Protein AF-A0A945TE69-F1 (afdb_monomer_lite)

Foldseek 3Di:
DDPVVVVVVVVVVVVVVVVVCCVVCVVVPPPQDPVRVVVVVCVDPVNDDDFDDDPVDPCPVPPLVVVLVVCQQPFLCLAPVRHAHQCQALPVVVQGGNPDQFTAAQHTHPGGGDRCVVVSNDQADDPVRPDRDPVVVVVPLSCDCRHRVAALLQVLCVLCVDPPNVVSLCVPPNHQDDQVDCVQRPNAAHPDDPPVRNVVLVPHDPVVNVSSVSSD

Structure (mmCIF, N/CA/C/O backbone):
data_AF-A0A945TE69-F1
#
_entry.id   AF-A0A945TE69-F1
#
loop_
_atom_site.group_PDB
_atom_site.id
_atom_site.type_symbol
_atom_site.label_atom_id
_atom_site.label_alt_id
_atom_site.label_comp_id
_atom_site.label_asym_id
_atom_site.label_entity_id
_atom_site.label_seq_id
_atom_site.pdbx_PDB_ins_code
_atom_site.Cartn_x
_atom_site.Cartn_y
_atom_site.Cartn_z
_atom_site.occupancy
_atom_site.B_iso_or_equiv
_atom_site.auth_seq_id
_atom_site.auth_comp_id
_atom_site.auth_asym_id
_atom_site.auth_atom_id
_atom_site.pdbx_PDB_model_num
ATOM 1 N N . MET A 1 1 ? 26.970 34.910 -66.119 1.00 59.38 1 MET A N 1
ATOM 2 C CA . MET A 1 1 ? 26.204 34.404 -64.959 1.00 59.38 1 MET A CA 1
ATOM 3 C C . MET A 1 1 ? 25.762 35.582 -64.130 1.00 59.38 1 MET A C 1
ATOM 5 O O . MET A 1 1 ? 26.613 36.375 -63.736 1.00 59.38 1 MET A O 1
ATOM 9 N N . SER A 1 2 ? 24.456 35.715 -63.930 1.00 77.44 2 SER A N 1
ATOM 10 C CA . SER A 1 2 ? 23.884 36.741 -63.062 1.00 77.44 2 SER A CA 1
ATOM 11 C C . SER A 1 2 ? 24.169 36.414 -61.588 1.00 77.44 2 SER A C 1
ATOM 13 O O . SER 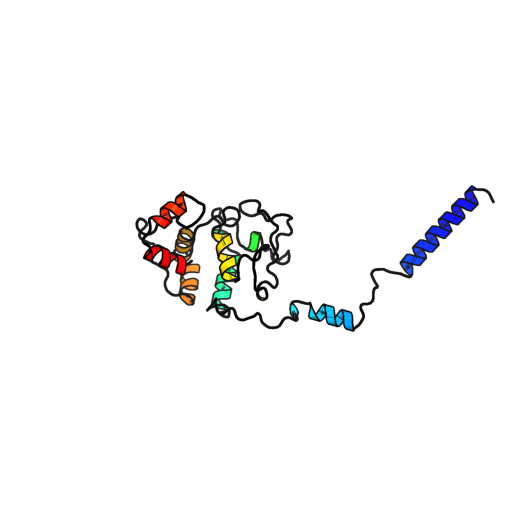A 1 2 ? 24.472 35.268 -61.239 1.00 77.44 2 SER A O 1
ATOM 15 N N . ASN A 1 3 ? 24.083 37.411 -60.703 1.00 76.12 3 ASN A N 1
ATOM 16 C CA . ASN A 1 3 ? 24.245 37.184 -59.261 1.00 76.12 3 ASN A CA 1
ATOM 17 C C . ASN A 1 3 ? 23.198 36.199 -58.707 1.00 76.12 3 ASN A C 1
ATOM 19 O O . ASN A 1 3 ? 23.505 35.453 -57.779 1.00 76.12 3 ASN A O 1
ATOM 23 N N . SER A 1 4 ? 22.006 36.133 -59.312 1.00 72.38 4 SER A N 1
ATOM 24 C CA . SER A 1 4 ? 20.977 35.145 -58.973 1.00 72.38 4 SER A CA 1
ATOM 25 C C . SER A 1 4 ? 21.380 33.720 -59.354 1.00 72.38 4 SER A C 1
ATOM 27 O O . SER A 1 4 ? 21.167 32.812 -58.558 1.00 72.38 4 SER A O 1
ATOM 29 N N . ASP A 1 5 ? 22.051 33.513 -60.493 1.00 75.56 5 ASP A N 1
ATOM 30 C CA . ASP A 1 5 ? 22.501 32.171 -60.906 1.00 75.56 5 ASP A CA 1
ATOM 31 C C . ASP A 1 5 ? 23.570 31.616 -59.954 1.00 75.56 5 ASP A C 1
ATOM 33 O O . ASP A 1 5 ? 23.588 30.426 -59.644 1.00 75.56 5 ASP A O 1
ATOM 37 N N . ARG A 1 6 ? 24.454 32.488 -59.444 1.00 76.81 6 ARG A N 1
ATOM 38 C CA . ARG A 1 6 ? 25.474 32.111 -58.450 1.00 76.81 6 ARG A CA 1
ATOM 39 C C . ARG A 1 6 ? 24.854 31.758 -57.100 1.00 76.81 6 ARG A C 1
ATOM 41 O O . ARG A 1 6 ? 25.293 30.801 -56.470 1.00 76.81 6 ARG A O 1
ATOM 48 N N . LEU A 1 7 ? 23.831 32.500 -56.672 1.00 76.00 7 LEU A N 1
ATOM 49 C CA . LEU A 1 7 ? 23.129 32.231 -55.418 1.00 76.00 7 LEU A CA 1
ATOM 50 C C . LEU A 1 7 ? 22.348 30.911 -55.480 1.00 76.00 7 LEU A C 1
ATOM 52 O O . LEU A 1 7 ? 22.438 30.106 -54.557 1.00 76.00 7 LEU A O 1
ATOM 56 N N . ILE A 1 8 ? 21.648 30.652 -56.589 1.00 78.81 8 ILE A N 1
ATOM 57 C CA . ILE A 1 8 ? 20.913 29.398 -56.804 1.00 78.81 8 ILE A CA 1
ATOM 58 C C . ILE A 1 8 ? 21.876 28.205 -56.832 1.00 78.81 8 ILE A C 1
ATOM 60 O O . ILE A 1 8 ? 21.615 27.197 -56.178 1.00 78.81 8 ILE A O 1
ATOM 64 N N . ALA A 1 9 ? 23.019 28.326 -57.516 1.00 77.31 9 ALA A N 1
ATOM 65 C CA . ALA A 1 9 ? 24.027 27.268 -57.555 1.00 77.31 9 ALA A CA 1
ATOM 66 C C . ALA A 1 9 ? 24.628 26.966 -56.169 1.00 77.31 9 ALA A C 1
ATOM 68 O O . ALA A 1 9 ? 24.820 25.799 -55.824 1.00 77.31 9 ALA A O 1
ATOM 69 N N . LEU A 1 10 ? 24.884 27.992 -55.349 1.00 81.31 10 LEU A N 1
ATOM 70 C CA . LEU A 1 10 ? 25.386 27.818 -53.980 1.00 81.31 10 LEU A CA 1
ATOM 71 C C . LEU A 1 10 ? 24.353 27.145 -53.069 1.00 81.31 10 LEU A C 1
ATOM 73 O O . LEU A 1 10 ? 24.705 26.228 -52.330 1.00 81.31 10 LEU A O 1
ATOM 77 N N . ILE A 1 11 ? 23.080 27.544 -53.158 1.00 81.81 11 ILE A N 1
ATOM 78 C CA . ILE A 1 11 ? 21.992 26.931 -52.382 1.00 81.81 11 ILE A CA 1
ATOM 79 C C . ILE A 1 11 ? 21.794 25.468 -52.798 1.00 81.81 11 ILE A C 1
ATOM 81 O O . ILE A 1 11 ? 21.736 24.595 -51.936 1.00 81.81 11 ILE A O 1
ATOM 85 N N . ALA A 1 12 ? 21.754 25.177 -54.101 1.00 81.62 12 ALA A N 1
ATOM 86 C CA . ALA A 1 12 ? 21.604 23.812 -54.605 1.00 81.62 12 ALA A CA 1
ATOM 87 C C . ALA A 1 12 ? 22.772 22.909 -54.177 1.00 81.62 12 ALA A C 1
ATOM 89 O O . ALA A 1 12 ? 22.555 21.779 -53.745 1.00 81.62 12 ALA A O 1
ATOM 90 N N . THR A 1 13 ? 24.004 23.426 -54.220 1.00 81.88 13 THR A N 1
ATOM 91 C CA . THR A 1 13 ? 25.189 22.700 -53.740 1.00 81.88 13 THR A CA 1
ATOM 92 C C . THR A 1 13 ? 25.111 22.456 -52.231 1.00 81.88 13 THR A C 1
ATOM 94 O O . THR A 1 13 ? 25.380 21.347 -51.782 1.00 81.88 13 THR A O 1
ATOM 97 N N . GLY A 1 14 ? 24.679 23.447 -51.444 1.00 79.31 14 GLY A N 1
ATOM 98 C CA . GLY A 1 14 ? 24.485 23.298 -49.999 1.00 79.31 14 GLY A CA 1
ATOM 99 C C . GLY A 1 14 ? 23.429 22.250 -49.633 1.00 79.31 14 GLY A C 1
ATOM 100 O O . GLY A 1 14 ? 23.656 21.455 -48.725 1.00 79.31 14 GLY A O 1
ATOM 101 N N . ILE A 1 15 ? 22.312 22.202 -50.368 1.00 81.81 15 ILE A N 1
ATOM 102 C CA . ILE A 1 15 ? 21.246 21.204 -50.179 1.00 81.81 15 ILE A CA 1
ATOM 103 C C . ILE A 1 15 ? 21.722 19.801 -50.577 1.00 81.81 15 ILE A C 1
ATOM 105 O O . ILE A 1 15 ? 21.441 18.836 -49.875 1.00 81.81 15 ILE A O 1
ATOM 109 N N . LEU A 1 16 ? 22.465 19.668 -51.678 1.00 80.56 16 LEU A N 1
ATOM 110 C CA . LEU A 1 16 ? 23.009 18.376 -52.107 1.00 80.56 16 LEU A CA 1
ATOM 111 C C . LEU A 1 16 ? 24.069 17.849 -51.132 1.00 80.56 16 LEU A C 1
ATOM 113 O O . LEU A 1 16 ? 24.085 16.656 -50.837 1.00 80.56 16 LEU A O 1
ATOM 117 N N . LEU A 1 17 ? 24.920 18.728 -50.596 1.00 80.00 17 LEU A N 1
ATOM 118 C CA . LEU A 1 17 ? 25.913 18.362 -49.587 1.00 80.00 17 LEU A CA 1
ATOM 119 C C . LEU A 1 17 ? 25.261 17.966 -48.257 1.00 80.00 17 LEU A C 1
ATOM 121 O O . LEU A 1 17 ? 25.692 16.990 -47.648 1.00 80.00 17 LEU A O 1
ATOM 125 N N . SER A 1 18 ? 24.213 18.669 -47.814 1.00 74.94 18 SER A N 1
ATOM 126 C CA . SER A 1 18 ? 23.503 18.314 -46.579 1.00 74.94 18 SER A CA 1
ATOM 127 C C . SER A 1 18 ? 22.697 17.023 -46.732 1.00 74.94 18 SER A C 1
ATOM 129 O O . SER A 1 18 ? 22.794 16.148 -45.876 1.00 74.94 18 SER A O 1
ATOM 131 N N . ALA A 1 19 ? 21.978 16.846 -47.844 1.00 75.44 19 ALA A N 1
ATOM 132 C CA . ALA A 1 19 ? 21.273 15.602 -48.146 1.00 75.44 19 ALA A CA 1
ATOM 133 C C . ALA A 1 19 ? 22.245 14.418 -48.269 1.00 75.44 19 ALA A C 1
ATOM 135 O O . ALA A 1 19 ? 21.987 13.359 -47.706 1.00 75.44 19 ALA A O 1
ATOM 136 N N . GLY A 1 20 ? 23.393 14.606 -48.930 1.00 77.12 20 GLY A N 1
ATOM 137 C CA . GLY A 1 20 ? 24.456 13.603 -49.000 1.00 77.12 20 GLY A CA 1
ATOM 138 C C . GLY A 1 20 ? 25.039 13.255 -47.628 1.00 77.12 20 GLY A C 1
ATOM 139 O O . GLY A 1 20 ? 25.255 12.083 -47.343 1.00 77.12 20 GLY A O 1
ATOM 140 N N . TYR A 1 21 ? 25.230 14.243 -46.747 1.00 75.19 21 TYR A N 1
ATOM 141 C CA . TYR A 1 21 ? 25.709 14.011 -45.383 1.00 75.19 21 TYR A CA 1
ATOM 142 C C . TYR A 1 21 ? 24.734 13.162 -44.555 1.00 75.19 21 TYR A C 1
ATOM 144 O O . TYR A 1 21 ? 25.181 12.238 -43.888 1.00 75.19 21 TYR A O 1
ATOM 152 N N . PHE A 1 22 ? 23.425 13.422 -44.625 1.00 69.56 22 PHE A N 1
ATOM 153 C CA . PHE A 1 22 ? 22.420 12.631 -43.897 1.00 69.56 22 PHE A CA 1
ATOM 154 C C . PHE A 1 22 ? 22.149 11.256 -44.521 1.00 69.56 22 PHE A C 1
ATOM 156 O O . PHE A 1 22 ? 21.842 10.320 -43.794 1.00 69.56 22 PHE A O 1
ATOM 163 N N . LEU A 1 23 ? 22.289 11.109 -45.844 1.00 69.88 23 LEU A N 1
ATOM 164 C CA . LEU A 1 23 ? 22.191 9.807 -46.518 1.00 69.88 23 LEU A CA 1
ATOM 165 C C . LEU A 1 23 ? 23.396 8.900 -46.227 1.00 69.88 23 LEU A C 1
ATOM 167 O O . LEU A 1 23 ? 23.251 7.683 -46.234 1.00 69.88 23 LEU A O 1
ATOM 171 N N . LEU A 1 24 ? 24.580 9.483 -46.009 1.00 69.56 24 LEU A N 1
ATOM 172 C CA . LEU A 1 24 ? 25.810 8.746 -45.697 1.00 69.56 24 LEU A CA 1
ATOM 173 C C . LEU A 1 24 ? 26.044 8.568 -44.190 1.00 69.56 24 LEU A C 1
ATOM 175 O O . LEU A 1 24 ? 26.788 7.673 -43.803 1.00 69.56 24 LEU A O 1
ATOM 179 N N . ASN A 1 25 ? 25.433 9.409 -43.353 1.00 63.81 25 ASN A N 1
ATOM 180 C CA . ASN A 1 25 ? 25.496 9.339 -41.895 1.00 63.81 25 ASN A CA 1
ATOM 181 C C . ASN A 1 25 ? 24.076 9.295 -41.325 1.00 63.81 25 ASN A C 1
ATOM 183 O O . ASN A 1 25 ? 23.600 10.291 -40.774 1.00 63.81 25 ASN A O 1
ATOM 187 N N . ASP A 1 26 ? 23.402 8.152 -41.459 1.00 65.56 26 ASP A N 1
ATOM 188 C CA . ASP A 1 26 ? 22.153 7.914 -40.741 1.00 65.56 26 ASP A CA 1
ATOM 189 C C . ASP A 1 26 ? 22.465 7.837 -39.231 1.00 65.56 26 ASP A C 1
ATOM 191 O O . ASP A 1 26 ? 23.120 6.893 -38.784 1.00 65.56 26 ASP A O 1
ATOM 195 N N . PRO A 1 27 ? 22.026 8.805 -38.403 1.00 57.53 27 PRO A N 1
ATOM 196 C CA . PRO A 1 27 ? 22.300 8.783 -36.969 1.00 57.53 27 PRO A CA 1
ATOM 197 C C . PRO A 1 27 ? 21.604 7.616 -36.252 1.00 57.53 27 PRO A C 1
ATOM 199 O O . PRO A 1 27 ? 21.938 7.331 -35.101 1.00 57.53 27 PRO A O 1
ATOM 202 N N . SER A 1 28 ? 20.630 6.964 -36.901 1.00 61.19 28 SER A N 1
ATOM 203 C CA . SER A 1 28 ? 19.954 5.765 -36.400 1.00 61.19 28 SER A CA 1
ATOM 204 C C . SER A 1 28 ? 20.741 4.472 -36.662 1.00 61.19 28 SER A C 1
ATOM 206 O O . SER A 1 28 ? 20.517 3.475 -35.974 1.00 61.19 28 SER A O 1
ATOM 208 N N . GLU A 1 29 ? 21.737 4.509 -37.553 1.00 60.03 29 GLU A N 1
ATOM 209 C CA . GLU A 1 29 ? 22.721 3.447 -37.780 1.00 60.03 29 GLU A CA 1
ATOM 210 C C . GLU A 1 29 ? 24.020 3.718 -37.005 1.00 60.03 29 GLU A C 1
ATOM 212 O O . GLU A 1 29 ? 25.110 3.770 -37.566 1.00 60.03 29 GLU A O 1
ATOM 217 N N . GLN A 1 30 ? 23.947 3.878 -35.686 1.00 65.25 30 GLN A N 1
ATOM 218 C CA . GLN A 1 30 ? 25.122 3.608 -34.853 1.00 65.25 30 GLN A CA 1
ATOM 219 C C . GLN A 1 30 ? 25.108 2.101 -34.561 1.00 65.25 30 GLN A C 1
ATOM 221 O O . GLN A 1 30 ? 24.371 1.672 -33.665 1.00 65.25 30 GLN A O 1
ATOM 226 N N . PRO A 1 31 ? 25.818 1.245 -35.328 1.00 77.12 31 PRO A N 1
ATOM 227 C CA . PRO A 1 31 ? 25.813 -0.181 -35.064 1.00 77.12 31 PRO A CA 1
ATOM 228 C C . PRO A 1 31 ? 26.534 -0.420 -33.742 1.00 77.12 31 PRO A C 1
ATOM 230 O O . PRO A 1 31 ? 27.761 -0.450 -33.694 1.00 77.12 31 PRO A O 1
ATOM 233 N N . TRP A 1 32 ? 25.760 -0.610 -32.672 1.00 83.50 32 TRP A N 1
ATOM 234 C CA . TRP A 1 32 ? 26.285 -1.051 -31.386 1.00 83.50 32 TRP A CA 1
ATOM 235 C C . TRP A 1 32 ? 27.238 -2.226 -31.612 1.00 83.50 32 TRP A C 1
ATOM 237 O O . TRP A 1 32 ? 26.877 -3.235 -32.242 1.00 83.50 32 TRP A O 1
ATOM 247 N N . THR A 1 33 ? 28.455 -2.091 -31.102 1.00 90.00 33 THR A N 1
ATOM 248 C CA . THR A 1 33 ? 29.443 -3.162 -31.081 1.00 90.00 33 THR A CA 1
ATOM 249 C C . THR A 1 33 ? 28.874 -4.375 -30.347 1.00 90.00 33 THR A C 1
ATOM 251 O O . THR A 1 33 ? 27.907 -4.299 -29.583 1.00 90.00 33 THR A O 1
ATOM 254 N N . ARG A 1 34 ? 29.477 -5.545 -30.569 1.00 88.56 34 ARG A N 1
ATOM 255 C CA . ARG A 1 34 ? 29.058 -6.775 -29.886 1.00 88.56 34 ARG A CA 1
ATOM 256 C C . ARG A 1 34 ? 29.119 -6.636 -28.362 1.00 88.56 34 ARG A C 1
ATOM 258 O O . ARG A 1 34 ? 28.234 -7.143 -27.679 1.00 88.56 34 ARG A O 1
ATOM 265 N N . ASP A 1 35 ? 30.132 -5.939 -27.859 1.00 92.44 35 ASP A N 1
ATOM 266 C CA . ASP A 1 35 ? 30.335 -5.737 -26.426 1.00 92.44 35 ASP A CA 1
ATOM 267 C C . ASP A 1 35 ? 29.321 -4.745 -25.842 1.00 92.44 35 ASP A C 1
ATOM 269 O O . ASP A 1 35 ? 28.792 -4.979 -24.755 1.00 92.44 35 ASP A O 1
ATOM 273 N N . GLU A 1 36 ? 28.958 -3.693 -26.579 1.00 91.88 36 GLU A N 1
ATOM 274 C CA . GLU A 1 36 ? 27.880 -2.781 -26.174 1.00 91.88 36 GLU A CA 1
ATOM 275 C C . GLU A 1 36 ? 26.524 -3.487 -26.144 1.00 91.88 36 GLU A C 1
ATOM 277 O O . GLU A 1 36 ? 25.795 -3.358 -25.163 1.00 91.88 36 GLU A O 1
ATOM 282 N N . LYS A 1 37 ? 26.202 -4.302 -27.158 1.00 89.31 37 LYS A N 1
ATOM 283 C CA . LYS A 1 37 ? 24.973 -5.114 -27.156 1.00 89.31 37 LYS A CA 1
ATOM 284 C C . LYS A 1 37 ? 24.928 -6.051 -25.954 1.00 89.31 37 LYS A C 1
ATOM 286 O O . LYS A 1 37 ? 23.933 -6.072 -25.238 1.00 89.31 37 LYS A O 1
ATOM 291 N N . LYS A 1 38 ? 26.034 -6.746 -25.675 1.00 90.88 38 LYS A N 1
ATOM 292 C CA . LYS A 1 38 ? 26.160 -7.618 -24.500 1.00 90.88 38 LYS A CA 1
ATOM 293 C C . LYS A 1 38 ? 25.996 -6.843 -23.187 1.00 90.88 38 LYS A C 1
ATOM 295 O O . LYS A 1 38 ? 25.405 -7.352 -22.237 1.00 90.88 38 LYS A O 1
ATOM 300 N N . THR A 1 39 ? 26.494 -5.609 -23.132 1.00 91.88 39 THR A N 1
ATOM 301 C CA . THR A 1 39 ? 26.330 -4.724 -21.972 1.00 91.88 39 THR A CA 1
ATOM 302 C C . THR A 1 39 ? 24.865 -4.330 -21.800 1.00 91.88 39 THR A C 1
ATOM 304 O O . THR A 1 39 ? 24.322 -4.500 -20.714 1.00 91.88 39 THR A O 1
ATOM 307 N N . LEU A 1 40 ? 24.182 -3.893 -22.860 1.00 89.38 40 LEU A N 1
ATOM 308 C CA . LEU A 1 40 ? 22.755 -3.552 -22.816 1.00 89.38 40 LEU A CA 1
ATOM 309 C C . LEU A 1 40 ? 21.887 -4.754 -22.408 1.00 89.38 40 LEU A C 1
ATOM 311 O O . LEU A 1 40 ? 21.002 -4.612 -21.567 1.00 89.38 40 LEU A O 1
ATOM 315 N N . GLU A 1 41 ? 22.181 -5.947 -22.928 1.00 87.94 41 GLU A N 1
ATOM 316 C CA . GLU A 1 41 ? 21.529 -7.201 -22.522 1.00 87.94 41 GLU A CA 1
ATOM 317 C C . GLU A 1 41 ? 21.760 -7.527 -21.036 1.00 87.94 41 GLU A C 1
ATOM 319 O O . GLU A 1 41 ? 20.873 -8.059 -20.369 1.00 87.94 41 GLU A O 1
ATOM 324 N N . SER A 1 42 ? 22.929 -7.185 -20.482 1.00 88.31 42 SER A N 1
ATOM 325 C CA . SER A 1 42 ? 23.214 -7.352 -19.048 1.00 88.31 42 SER A CA 1
ATOM 326 C C . SER A 1 42 ? 22.434 -6.388 -18.149 1.00 88.31 42 SER A C 1
ATOM 328 O O . SER A 1 42 ? 22.201 -6.694 -16.984 1.00 88.31 42 SER A O 1
ATOM 330 N N . LEU A 1 43 ? 21.991 -5.252 -18.694 1.00 88.12 43 LEU A N 1
ATOM 331 C CA . LEU A 1 43 ? 21.196 -4.245 -17.986 1.00 88.12 43 LEU A CA 1
ATOM 332 C C . LEU A 1 43 ? 19.683 -4.479 -18.123 1.00 88.12 43 LEU A C 1
ATOM 334 O O . LEU A 1 43 ? 18.884 -3.747 -17.537 1.00 88.12 43 LEU A O 1
ATOM 338 N N . TRP A 1 44 ? 19.265 -5.481 -18.901 1.00 86.50 44 TRP A N 1
ATOM 339 C CA . TRP A 1 44 ? 17.857 -5.806 -19.072 1.00 86.50 44 TRP A CA 1
ATOM 340 C C . TRP A 1 44 ? 17.307 -6.541 -17.850 1.00 86.50 44 TRP A C 1
ATOM 342 O O . TRP A 1 44 ? 17.872 -7.531 -17.390 1.00 86.50 44 TRP A O 1
ATOM 352 N N . ILE A 1 45 ? 16.137 -6.110 -17.372 1.00 82.75 45 ILE A N 1
ATOM 353 C CA . ILE A 1 45 ? 15.472 -6.709 -16.208 1.00 82.75 45 ILE A CA 1
ATOM 354 C C . ILE A 1 45 ? 15.210 -8.219 -16.364 1.00 82.75 45 ILE A C 1
ATOM 356 O O . ILE A 1 45 ? 15.212 -8.946 -15.377 1.00 82.75 45 ILE A O 1
ATOM 360 N N . GLY A 1 46 ? 15.022 -8.703 -17.599 1.00 83.50 46 GLY A N 1
ATOM 361 C CA . GLY A 1 46 ? 14.836 -10.128 -17.894 1.00 83.50 46 GLY A CA 1
ATOM 362 C C . GLY A 1 46 ? 16.086 -10.984 -17.667 1.00 83.50 46 GLY A C 1
ATOM 363 O O . GLY A 1 46 ? 15.982 -12.205 -17.632 1.00 83.50 46 GLY A O 1
ATOM 364 N N . ASN A 1 47 ? 17.250 -10.353 -17.497 1.00 86.75 47 ASN A N 1
ATOM 365 C CA . ASN A 1 47 ? 18.523 -11.008 -17.216 1.00 86.75 47 ASN A CA 1
ATOM 366 C C . ASN A 1 47 ? 18.895 -10.974 -15.720 1.00 86.75 47 ASN A C 1
ATOM 368 O O . ASN A 1 47 ? 19.960 -11.451 -15.332 1.00 86.75 47 ASN A O 1
ATOM 372 N N . LEU A 1 48 ? 18.038 -10.397 -14.868 1.00 86.19 48 LEU A N 1
ATOM 373 C CA . LEU A 1 48 ? 18.245 -10.421 -13.424 1.00 86.19 48 LEU A CA 1
ATOM 374 C C . LEU A 1 48 ? 18.011 -11.835 -12.877 1.00 86.19 48 LEU A C 1
ATOM 376 O O . LEU A 1 48 ? 17.123 -12.562 -13.325 1.00 86.19 48 LEU A O 1
ATOM 380 N N . SER A 1 49 ? 18.809 -12.219 -11.878 1.00 89.56 49 SER A N 1
ATOM 381 C CA . SER A 1 49 ? 18.575 -13.431 -11.089 1.00 89.56 49 SER A CA 1
ATOM 382 C C . SER A 1 49 ? 17.278 -13.317 -10.284 1.00 89.56 49 SER A C 1
ATOM 384 O O . SER A 1 49 ? 16.651 -12.270 -10.277 1.00 89.56 49 SER A O 1
ATOM 386 N N . GLN A 1 50 ? 16.898 -14.352 -9.531 1.00 89.12 50 GLN A N 1
ATOM 387 C CA . GLN A 1 50 ? 15.768 -14.235 -8.601 1.00 89.12 50 GLN A CA 1
ATOM 388 C C . GLN A 1 50 ? 15.946 -13.040 -7.641 1.00 89.12 50 GLN A C 1
ATOM 390 O O . GLN A 1 50 ? 17.087 -12.752 -7.251 1.00 89.12 50 GLN A O 1
ATOM 395 N N . PRO A 1 51 ? 14.852 -12.354 -7.257 1.00 88.56 51 PRO A N 1
ATOM 396 C CA . PRO A 1 51 ? 14.908 -11.280 -6.276 1.00 88.56 51 PRO A CA 1
ATOM 397 C C . PRO A 1 51 ? 15.563 -11.726 -4.961 1.00 88.56 51 PRO A C 1
ATOM 399 O O . PRO A 1 51 ? 15.431 -12.895 -4.581 1.00 88.56 51 PRO A O 1
ATOM 402 N N . PRO A 1 52 ? 16.247 -10.815 -4.244 1.00 89.62 52 PRO A N 1
ATOM 403 C CA . PRO A 1 52 ? 16.761 -11.097 -2.910 1.00 89.62 52 PRO A CA 1
ATOM 404 C C . PRO A 1 52 ? 15.655 -11.586 -1.968 1.00 89.62 52 PRO A C 1
ATOM 406 O O . PRO A 1 52 ? 14.512 -11.134 -2.038 1.00 89.62 52 PRO A O 1
ATOM 409 N N . ILE A 1 53 ? 16.006 -12.494 -1.057 1.00 89.94 53 ILE A N 1
ATOM 410 C CA . ILE A 1 53 ? 15.087 -12.936 -0.005 1.00 89.94 53 ILE A CA 1
ATOM 411 C C . ILE A 1 53 ? 14.905 -11.789 0.992 1.00 89.94 53 ILE A C 1
ATOM 413 O O . ILE A 1 53 ? 15.872 -11.348 1.613 1.00 89.94 53 ILE A O 1
ATOM 417 N N . ASP A 1 54 ? 13.662 -11.354 1.180 1.00 90.00 54 ASP A N 1
ATOM 418 C CA . ASP A 1 54 ? 13.279 -10.437 2.252 1.00 90.00 54 ASP A CA 1
ATOM 419 C C . ASP A 1 54 ? 12.939 -11.242 3.515 1.00 90.00 54 ASP A C 1
ATOM 421 O O . ASP A 1 54 ? 11.867 -11.839 3.624 1.00 90.00 54 ASP A O 1
ATOM 425 N N . SER A 1 55 ? 13.861 -11.269 4.481 1.00 91.19 55 SER A N 1
ATOM 426 C CA . SER A 1 55 ? 13.678 -11.989 5.748 1.00 91.19 55 SER A CA 1
ATOM 427 C C . SER A 1 55 ? 12.596 -11.387 6.648 1.00 91.19 55 SER A C 1
ATOM 429 O O . SER A 1 55 ? 12.154 -12.054 7.584 1.00 91.19 55 SER A O 1
ATOM 431 N N . SER A 1 56 ? 12.153 -10.156 6.375 1.00 91.94 56 SER A N 1
ATOM 432 C CA . SER A 1 56 ? 11.066 -9.505 7.110 1.00 91.94 56 SER A CA 1
ATOM 433 C C . SER A 1 56 ? 9.676 -9.894 6.596 1.00 91.94 56 SER A C 1
ATOM 435 O O . SER A 1 56 ? 8.684 -9.657 7.282 1.00 91.94 56 SER A O 1
ATOM 437 N N . ASN A 1 57 ? 9.589 -10.552 5.433 1.00 94.06 57 ASN A N 1
ATOM 438 C CA . ASN A 1 57 ? 8.337 -11.012 4.845 1.00 94.06 57 ASN A CA 1
ATOM 439 C C . ASN A 1 57 ? 8.265 -12.547 4.804 1.00 94.06 57 ASN A C 1
ATOM 441 O O . ASN A 1 57 ? 8.688 -13.197 3.846 1.00 94.06 57 ASN A O 1
ATOM 445 N N . ALA A 1 58 ? 7.643 -13.130 5.832 1.00 93.62 58 ALA A N 1
ATOM 446 C CA . ALA A 1 58 ? 7.512 -14.580 5.989 1.00 93.62 58 ALA A CA 1
ATOM 447 C C . ALA A 1 58 ? 6.737 -15.280 4.853 1.00 93.62 58 ALA A C 1
ATOM 449 O O . ALA A 1 58 ? 6.871 -16.491 4.677 1.00 93.62 58 ALA A O 1
ATOM 450 N N . VAL A 1 59 ? 5.935 -14.543 4.077 1.00 95.25 59 VAL A N 1
ATOM 451 C CA . VAL A 1 59 ? 5.087 -15.094 3.008 1.00 95.25 59 VAL A CA 1
ATOM 452 C C . VAL A 1 59 ? 5.529 -14.660 1.607 1.00 95.25 59 VAL A C 1
ATOM 454 O O . VAL A 1 59 ? 4.806 -14.906 0.644 1.00 95.25 59 VAL A O 1
ATOM 457 N N . ALA A 1 60 ? 6.721 -14.066 1.455 1.00 91.88 60 ALA A N 1
ATOM 458 C CA . ALA A 1 60 ? 7.207 -13.521 0.181 1.00 91.88 60 ALA A CA 1
ATOM 459 C C . ALA A 1 60 ? 7.197 -14.536 -0.979 1.00 91.88 60 ALA A C 1
ATOM 461 O O . ALA A 1 60 ? 6.867 -14.187 -2.110 1.00 91.88 60 ALA A O 1
ATOM 462 N N . ALA A 1 61 ? 7.521 -15.803 -0.699 1.00 91.56 61 ALA A N 1
ATOM 463 C CA . ALA A 1 61 ? 7.537 -16.884 -1.688 1.00 91.56 61 ALA A CA 1
ATOM 464 C C . ALA A 1 61 ? 6.207 -17.667 -1.780 1.00 91.56 61 ALA A C 1
ATOM 466 O O . ALA A 1 61 ? 6.118 -18.654 -2.511 1.00 91.56 61 ALA A O 1
ATOM 467 N N . ASN A 1 62 ? 5.171 -17.273 -1.030 1.00 96.12 62 ASN A N 1
ATOM 468 C CA . ASN A 1 62 ? 3.900 -17.991 -0.983 1.00 96.12 62 ASN A CA 1
ATOM 469 C C . ASN A 1 62 ? 2.970 -17.549 -2.130 1.00 96.12 62 ASN A C 1
ATOM 471 O O . ASN A 1 62 ? 2.566 -16.390 -2.230 1.00 96.12 62 ASN A O 1
ATOM 475 N N . VAL A 1 63 ? 2.560 -18.498 -2.977 1.00 97.50 63 VAL A N 1
ATOM 476 C CA . VAL A 1 63 ? 1.668 -18.232 -4.120 1.00 97.50 63 VAL A CA 1
ATOM 477 C C . VAL A 1 63 ? 0.287 -17.705 -3.706 1.00 97.50 63 VAL A C 1
ATOM 479 O O . VAL A 1 63 ? -0.307 -16.909 -4.431 1.00 97.50 63 VAL A O 1
ATOM 482 N N . ASN A 1 64 ? -0.236 -18.108 -2.548 1.00 98.25 64 ASN A N 1
ATOM 483 C CA . ASN A 1 64 ? -1.525 -17.626 -2.051 1.00 98.25 64 ASN A CA 1
ATOM 484 C C . ASN A 1 64 ? -1.411 -16.193 -1.515 1.00 98.25 64 ASN A C 1
ATOM 486 O O . ASN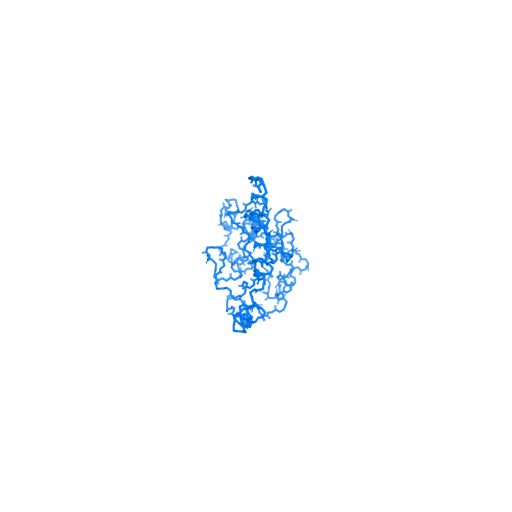 A 1 64 ? -2.321 -15.397 -1.747 1.00 98.25 64 ASN A O 1
ATOM 490 N N . ALA A 1 65 ? -0.258 -15.812 -0.952 1.00 97.94 65 ALA A N 1
ATOM 491 C CA . ALA A 1 65 ? 0.035 -14.413 -0.634 1.00 97.94 65 ALA A CA 1
ATOM 492 C C . ALA A 1 65 ? 0.113 -13.551 -1.901 1.00 97.94 65 ALA A C 1
ATOM 494 O O . ALA A 1 65 ? -0.491 -12.481 -1.951 1.00 97.94 65 ALA A O 1
ATOM 495 N N . ALA A 1 66 ? 0.748 -14.049 -2.968 1.00 97.31 66 ALA A N 1
ATOM 496 C CA . ALA A 1 66 ? 0.762 -13.360 -4.259 1.00 97.31 66 ALA A CA 1
ATOM 497 C C . ALA A 1 66 ? -0.653 -13.187 -4.850 1.00 97.31 66 ALA A C 1
ATOM 499 O O . ALA A 1 66 ? -0.975 -12.121 -5.373 1.00 97.31 66 ALA A O 1
ATOM 500 N N . LYS A 1 67 ? -1.533 -14.194 -4.727 1.00 98.56 67 LYS A N 1
ATOM 501 C CA . LYS A 1 67 ? -2.943 -14.094 -5.155 1.00 98.56 67 LYS A CA 1
ATOM 502 C C . LYS A 1 67 ? -3.734 -13.072 -4.335 1.00 98.56 67 LYS A C 1
ATOM 504 O O . LYS A 1 67 ? -4.510 -12.316 -4.920 1.00 98.56 67 LYS A O 1
ATOM 509 N N . LEU A 1 68 ? -3.557 -13.050 -3.011 1.00 98.56 68 LEU A N 1
ATOM 510 C CA . LEU A 1 68 ? -4.182 -12.056 -2.133 1.00 98.56 68 LEU A CA 1
ATOM 511 C C . LEU A 1 68 ? -3.714 -10.644 -2.499 1.00 98.56 68 LEU A C 1
ATOM 513 O O . LEU A 1 68 ? -4.543 -9.785 -2.792 1.00 98.56 68 LEU A O 1
ATOM 517 N N . GLY A 1 69 ? -2.398 -10.436 -2.580 1.00 97.94 69 GLY A N 1
ATOM 518 C CA . GLY A 1 69 ? -1.802 -9.161 -2.974 1.00 97.94 69 GLY A CA 1
ATOM 519 C C . GLY A 1 69 ? -2.267 -8.696 -4.353 1.00 97.94 69 GLY A C 1
ATOM 520 O O . GLY A 1 69 ? -2.637 -7.538 -4.511 1.00 97.94 69 GLY A O 1
ATOM 521 N N . HIS A 1 70 ? -2.350 -9.601 -5.336 1.00 98.44 70 HIS A N 1
ATOM 522 C CA . HIS A 1 70 ? -2.885 -9.278 -6.659 1.00 98.44 70 HIS A CA 1
ATOM 523 C C . HIS A 1 70 ? -4.339 -8.800 -6.585 1.00 98.44 70 HIS A C 1
ATOM 525 O O . HIS A 1 70 ? -4.688 -7.825 -7.239 1.00 98.44 70 HIS A O 1
ATOM 531 N N . LYS A 1 71 ? -5.210 -9.454 -5.806 1.00 98.62 71 LYS A N 1
ATOM 532 C CA . LYS A 1 71 ? -6.597 -8.984 -5.654 1.00 98.62 71 LYS A CA 1
ATOM 533 C C . LYS A 1 71 ? -6.651 -7.586 -5.042 1.00 98.62 71 LYS A C 1
ATOM 535 O O . LYS A 1 71 ? -7.284 -6.714 -5.626 1.00 98.62 71 LYS A O 1
ATOM 540 N N . LEU A 1 72 ? -5.933 -7.370 -3.940 1.00 98.50 72 LEU A N 1
ATOM 541 C CA . LEU A 1 72 ? -5.872 -6.076 -3.257 1.00 98.50 72 LEU A CA 1
ATOM 542 C C . LEU A 1 72 ? -5.341 -4.965 -4.177 1.00 98.50 72 LEU A C 1
ATOM 544 O O . LEU A 1 72 ? -5.912 -3.881 -4.224 1.00 98.50 72 LEU A O 1
ATOM 548 N N . PHE A 1 73 ? -4.309 -5.248 -4.976 1.00 98.62 73 PHE A N 1
ATOM 549 C CA . PHE A 1 73 ? -3.682 -4.279 -5.882 1.00 98.62 73 PHE A CA 1
ATOM 550 C C . PHE A 1 73 ? -4.665 -3.641 -6.880 1.00 98.62 73 PHE A C 1
ATOM 552 O O . PHE A 1 73 ? -4.517 -2.471 -7.248 1.00 98.62 73 PHE A O 1
ATOM 559 N N . PHE A 1 74 ? -5.673 -4.401 -7.314 1.00 98.62 74 PHE A N 1
ATOM 560 C CA . PHE A 1 74 ? -6.677 -3.969 -8.288 1.00 98.62 74 PHE A CA 1
ATOM 561 C C . PHE A 1 74 ? -8.038 -3.632 -7.660 1.00 98.62 74 PHE A C 1
ATOM 563 O O . PHE A 1 74 ? -8.969 -3.316 -8.397 1.00 98.62 74 PHE A O 1
ATOM 570 N N . ASP A 1 75 ? -8.188 -3.690 -6.333 1.00 98.62 75 ASP A N 1
ATOM 571 C CA . ASP A 1 75 ? -9.483 -3.484 -5.680 1.00 98.62 75 ASP A CA 1
ATOM 572 C C . ASP A 1 75 ? -9.707 -2.010 -5.299 1.00 98.62 75 ASP A C 1
ATOM 574 O O . ASP A 1 75 ? -9.056 -1.500 -4.380 1.00 98.62 75 ASP A O 1
ATOM 578 N N . PRO A 1 76 ? -10.639 -1.294 -5.958 1.00 98.31 76 PRO A N 1
ATOM 579 C CA . PRO A 1 76 ? -10.891 0.107 -5.649 1.00 98.31 76 PRO A CA 1
ATOM 580 C C . PRO A 1 76 ? -11.621 0.304 -4.313 1.00 98.31 76 PRO A C 1
ATOM 582 O O . PRO A 1 76 ? -11.610 1.413 -3.773 1.00 98.31 76 PRO A O 1
ATOM 585 N N . ARG A 1 77 ? -12.218 -0.758 -3.743 1.00 98.19 77 ARG A N 1
ATOM 586 C CA . ARG A 1 77 ? -12.906 -0.719 -2.440 1.00 98.19 77 ARG A CA 1
ATOM 587 C C . ARG A 1 77 ? -11.954 -0.423 -1.279 1.00 98.19 77 ARG A C 1
ATOM 589 O O . ARG A 1 77 ? -12.422 -0.069 -0.205 1.00 98.19 77 ARG A O 1
ATOM 596 N N . LEU A 1 78 ? -10.639 -0.537 -1.495 1.00 97.31 78 LEU A N 1
ATOM 597 C CA . LEU A 1 78 ? -9.633 -0.128 -0.514 1.00 97.31 78 LEU A CA 1
ATOM 598 C C . LEU A 1 78 ? -9.585 1.389 -0.318 1.00 97.31 78 LEU A C 1
ATOM 600 O O . LEU A 1 78 ? -9.191 1.858 0.738 1.00 97.31 78 LEU A O 1
ATOM 604 N N . SER A 1 79 ? -9.951 2.184 -1.318 1.00 98.19 79 SER A N 1
ATOM 605 C CA . SER A 1 79 ? -10.021 3.635 -1.133 1.00 98.19 79 SER A CA 1
ATOM 606 C C . SER A 1 79 ? -11.321 4.066 -0.467 1.00 98.19 79 SER A C 1
ATOM 608 O O . SER A 1 79 ? -12.386 3.506 -0.730 1.00 98.19 79 SER A O 1
ATOM 610 N N . VAL A 1 80 ? -11.270 5.134 0.330 1.00 96.88 80 VAL A N 1
ATOM 611 C CA . VAL A 1 80 ? -12.464 5.648 1.031 1.00 96.88 80 VAL A CA 1
ATOM 612 C C . VAL A 1 80 ? -13.555 6.175 0.101 1.00 96.88 80 VAL A C 1
ATOM 614 O O . VAL A 1 80 ? -14.704 6.293 0.517 1.00 96.88 80 VAL A O 1
ATOM 617 N N . ASN A 1 81 ? -13.221 6.487 -1.153 1.00 97.12 81 ASN A N 1
ATOM 618 C CA . ASN A 1 81 ? -14.186 6.899 -2.172 1.00 97.12 81 ASN A CA 1
ATOM 619 C C . ASN A 1 81 ? -14.598 5.757 -3.121 1.00 97.12 81 ASN A C 1
ATOM 621 O O . ASN A 1 81 ? -15.362 6.010 -4.056 1.00 97.12 81 ASN A O 1
ATOM 625 N N . GLY A 1 82 ? -14.086 4.536 -2.909 1.00 97.75 82 GLY A N 1
ATOM 626 C CA . GLY A 1 82 ? -14.392 3.346 -3.703 1.00 97.75 82 GLY A CA 1
ATOM 627 C C . GLY A 1 82 ? -13.928 3.403 -5.162 1.00 97.75 82 GLY A C 1
ATOM 628 O O . GLY A 1 82 ? -14.468 2.668 -5.986 1.00 97.75 82 GLY A O 1
ATOM 629 N N . GLN A 1 83 ? -12.988 4.290 -5.508 1.00 97.81 83 GLN A N 1
ATOM 630 C CA . GLN A 1 83 ? -12.585 4.572 -6.896 1.00 97.81 83 GLN A CA 1
ATOM 631 C C . GLN A 1 83 ? -11.080 4.413 -7.158 1.00 97.81 83 GLN A C 1
ATOM 633 O O . GLN A 1 83 ? -10.667 4.331 -8.315 1.00 97.81 83 GLN A O 1
ATOM 638 N N . VAL A 1 84 ? -10.252 4.357 -6.113 1.00 98.38 84 VAL A N 1
ATOM 639 C CA . VAL A 1 84 ? -8.791 4.247 -6.211 1.00 98.38 84 VAL A CA 1
ATOM 640 C C . VAL A 1 84 ? -8.321 2.866 -5.756 1.00 98.38 84 VAL A C 1
ATOM 642 O O . VAL A 1 84 ? -8.644 2.402 -4.664 1.00 98.38 84 VAL A O 1
ATOM 645 N N . SER A 1 85 ? -7.504 2.232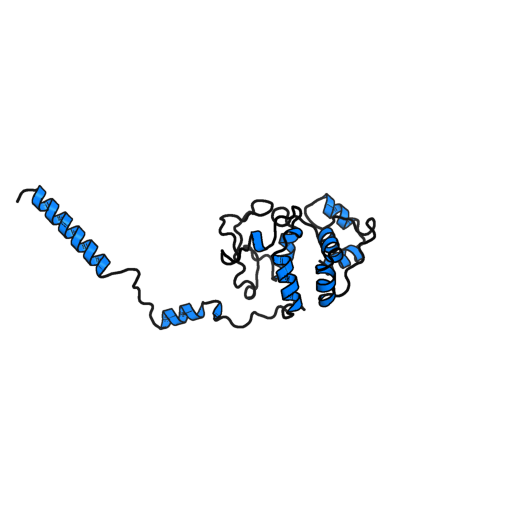 -6.592 1.00 98.50 85 SER A N 1
ATOM 646 C CA . SER A 1 85 ? -6.708 1.045 -6.261 1.00 98.50 85 SER A CA 1
ATOM 647 C C . SER A 1 85 ? -5.222 1.359 -6.458 1.00 98.50 85 SER A C 1
ATOM 649 O O . SER A 1 85 ? -4.879 2.385 -7.051 1.00 98.50 85 SER A O 1
ATOM 651 N N . CYS A 1 86 ? -4.323 0.458 -6.060 1.00 98.44 86 CYS A N 1
ATOM 652 C CA . CYS A 1 86 ? -2.896 0.616 -6.354 1.00 98.44 86 CYS A CA 1
ATOM 653 C C . CYS A 1 86 ? -2.651 0.743 -7.871 1.00 98.44 86 CYS A C 1
ATOM 655 O O . CYS A 1 86 ? -1.831 1.549 -8.318 1.00 98.44 86 CYS A O 1
ATOM 657 N N . SER A 1 87 ? -3.423 0.000 -8.672 1.00 98.25 87 SER A N 1
ATOM 658 C CA . SER A 1 87 ? -3.354 0.021 -10.137 1.00 98.25 87 SER A CA 1
ATOM 659 C C . SER A 1 87 ? -3.806 1.337 -10.786 1.00 98.25 87 SER A C 1
ATOM 661 O O . SER A 1 87 ? -3.449 1.589 -11.937 1.00 98.25 87 SER A O 1
ATOM 663 N N . THR A 1 88 ? -4.532 2.201 -10.062 1.00 98.06 88 THR A N 1
ATOM 664 C CA . THR A 1 88 ? -4.914 3.540 -10.544 1.00 98.06 88 THR A CA 1
ATOM 665 C C . THR A 1 88 ? -3.668 4.384 -10.836 1.00 98.06 88 THR A C 1
ATOM 667 O O . THR A 1 88 ? -3.583 5.017 -11.891 1.00 98.06 88 THR A O 1
ATOM 670 N N . CYS A 1 89 ? -2.675 4.335 -9.942 1.00 98.00 89 CYS A N 1
ATOM 671 C CA . CYS A 1 89 ? -1.406 5.053 -10.091 1.00 98.00 89 CYS A CA 1
ATOM 672 C C . CYS A 1 89 ? -0.322 4.176 -10.739 1.00 98.00 89 CYS A C 1
ATOM 674 O O . CYS A 1 89 ? 0.496 4.667 -11.509 1.00 98.00 89 CYS A O 1
ATOM 676 N N . HIS A 1 90 ? -0.313 2.870 -10.468 1.00 98.12 90 HIS A N 1
ATOM 677 C CA . HIS A 1 90 ? 0.675 1.928 -11.000 1.00 98.12 90 HIS A CA 1
ATOM 678 C C . HIS A 1 90 ? 0.104 1.117 -12.169 1.00 98.12 90 HIS A C 1
ATOM 680 O O . HIS A 1 90 ? -0.141 -0.085 -12.061 1.00 98.12 90 HIS A O 1
ATOM 686 N N . GLN A 1 91 ? -0.103 1.777 -13.310 1.00 98.12 91 GLN A N 1
ATOM 687 C CA . GLN A 1 91 ? -0.847 1.211 -14.439 1.00 98.12 91 GLN A CA 1
ATOM 688 C C . GLN A 1 91 ? 0.020 0.248 -15.271 1.00 98.12 91 GLN A C 1
ATOM 690 O O . GLN A 1 91 ? 1.043 0.676 -15.817 1.00 98.12 91 GLN A O 1
ATOM 695 N N . PRO A 1 92 ? -0.380 -1.024 -15.474 1.00 96.31 92 PRO A N 1
ATOM 696 C CA . PRO A 1 92 ? 0.411 -1.982 -16.258 1.00 96.31 92 PRO A CA 1
ATOM 697 C C . PRO A 1 92 ? 0.730 -1.503 -17.684 1.00 96.31 92 PRO A C 1
ATOM 699 O O . PRO A 1 92 ? 1.848 -1.681 -18.165 1.00 96.31 92 PRO A O 1
ATOM 702 N N . SER A 1 93 ? -0.214 -0.816 -18.337 1.00 96.94 93 SER A N 1
ATOM 703 C CA . SER A 1 93 ? -0.051 -0.245 -19.685 1.00 96.94 93 SER A CA 1
ATOM 704 C C . SER A 1 93 ? 0.980 0.886 -19.766 1.00 96.94 93 SER A C 1
ATOM 706 O O . SER A 1 93 ? 1.403 1.254 -20.860 1.00 96.94 93 SER A O 1
ATOM 708 N N . ARG A 1 94 ? 1.405 1.427 -18.621 1.00 96.81 94 ARG A N 1
ATOM 709 C CA . ARG A 1 94 ? 2.399 2.501 -18.487 1.00 96.81 94 ARG A CA 1
ATOM 710 C C . ARG A 1 94 ? 3.590 2.055 -17.647 1.00 96.81 94 ARG A C 1
ATOM 712 O O . ARG A 1 94 ? 4.126 2.830 -16.856 1.00 96.81 94 ARG A O 1
ATOM 719 N N . GLN A 1 95 ? 3.979 0.785 -17.788 1.00 95.31 95 GLN A N 1
ATOM 720 C CA . GLN A 1 95 ? 5.103 0.195 -17.051 1.00 95.31 95 GLN A CA 1
ATOM 721 C C . GLN A 1 95 ? 4.940 0.374 -15.534 1.00 95.31 95 GLN A C 1
ATOM 723 O O . GLN A 1 95 ? 5.888 0.692 -14.823 1.00 95.31 95 GLN A O 1
ATOM 728 N N . PHE A 1 96 ? 3.713 0.215 -15.042 1.00 97.38 96 PHE A N 1
ATOM 729 C CA . PHE A 1 96 ? 3.340 0.394 -13.642 1.00 97.38 96 PHE A CA 1
ATOM 730 C C . PHE A 1 96 ? 3.673 1.777 -13.051 1.00 97.38 96 PHE A C 1
ATOM 732 O O . PHE A 1 96 ? 4.041 1.898 -11.882 1.00 97.38 96 PHE A O 1
ATOM 739 N N . SER A 1 97 ? 3.507 2.819 -13.863 1.00 96.94 97 SER A N 1
ATOM 740 C CA . SER A 1 97 ? 3.458 4.231 -13.462 1.00 96.94 97 SER A CA 1
ATOM 741 C C . SER A 1 97 ? 2.150 4.867 -13.960 1.00 96.94 97 SER A C 1
ATOM 743 O O . SER A 1 97 ? 1.348 4.189 -14.602 1.00 96.94 97 SER A O 1
ATOM 745 N N . ASP A 1 98 ? 1.927 6.157 -13.706 1.00 96.44 98 ASP A N 1
ATOM 746 C CA . ASP A 1 98 ? 0.785 6.910 -14.253 1.00 96.44 98 ASP A CA 1
ATOM 747 C C . ASP A 1 98 ? 1.179 7.795 -15.450 1.00 96.44 98 ASP A C 1
ATOM 749 O O . ASP A 1 98 ? 0.327 8.253 -16.216 1.00 96.44 98 ASP A O 1
ATOM 753 N N . GLY A 1 99 ? 2.480 8.001 -15.674 1.00 95.81 99 GLY A N 1
ATOM 754 C CA . GLY A 1 99 ? 3.009 8.891 -16.709 1.00 95.81 99 GLY A CA 1
ATOM 755 C C . GLY A 1 99 ? 2.683 10.371 -16.481 1.00 95.81 99 GLY A C 1
ATOM 756 O O . GLY A 1 99 ? 2.646 11.133 -17.447 1.00 95.81 99 GLY A O 1
ATOM 757 N N . MET A 1 100 ? 2.410 10.780 -15.240 1.00 97.06 100 MET A N 1
ATOM 758 C CA . MET A 1 100 ? 2.102 12.163 -14.874 1.00 97.06 100 MET A CA 1
ATOM 759 C C . MET A 1 100 ? 3.313 12.845 -14.224 1.00 97.06 100 MET A C 1
ATOM 761 O O . MET A 1 100 ? 4.142 12.200 -13.587 1.00 97.06 100 MET A O 1
ATOM 765 N N . ALA A 1 101 ? 3.417 14.174 -14.343 1.00 97.12 101 ALA A N 1
ATOM 766 C CA . ALA A 1 101 ? 4.469 14.946 -13.664 1.00 97.12 101 ALA A CA 1
ATOM 767 C C . ALA A 1 101 ? 4.329 14.905 -12.129 1.00 97.12 101 ALA A C 1
ATOM 769 O O . ALA A 1 101 ? 5.312 15.021 -11.396 1.00 97.12 101 ALA A O 1
ATOM 770 N N . ARG A 1 102 ? 3.095 14.732 -11.654 1.00 97.69 102 ARG A N 1
ATOM 771 C CA . ARG A 1 102 ? 2.716 14.490 -10.264 1.00 97.69 102 ARG A CA 1
ATOM 772 C C . ARG A 1 102 ? 1.617 13.445 -10.250 1.00 97.69 102 ARG A C 1
ATOM 774 O O . ARG A 1 102 ? 0.740 13.495 -11.109 1.00 97.69 102 ARG A O 1
ATOM 781 N N . GLY A 1 103 ? 1.689 12.513 -9.307 1.00 96.69 103 GLY A N 1
ATOM 782 C CA . GLY A 1 103 ? 0.679 11.470 -9.201 1.00 96.69 103 GLY A CA 1
ATOM 783 C C . GLY A 1 103 ? -0.675 12.031 -8.786 1.00 96.69 103 GLY A C 1
ATOM 784 O O . GLY A 1 103 ? -0.744 13.063 -8.117 1.00 96.69 103 GLY A O 1
ATOM 785 N N . PHE A 1 104 ? -1.750 11.358 -9.183 1.00 96.50 104 PHE A N 1
ATOM 786 C CA . PHE A 1 104 ? -3.108 11.770 -8.843 1.00 96.50 104 PHE A CA 1
ATOM 787 C C . PHE A 1 104 ? -3.979 10.559 -8.503 1.00 96.50 104 PHE A C 1
ATOM 789 O O . PHE A 1 104 ? -4.108 9.635 -9.304 1.00 96.50 104 PHE A O 1
ATOM 796 N N . ALA A 1 105 ? -4.598 10.595 -7.324 1.00 97.06 105 ALA A N 1
ATOM 797 C CA . ALA A 1 105 ? -5.544 9.588 -6.849 1.00 97.06 105 ALA A CA 1
ATOM 798 C C . ALA A 1 105 ? -6.785 10.274 -6.254 1.00 97.06 105 ALA A C 1
ATOM 800 O O . ALA A 1 105 ? -7.581 10.840 -6.999 1.00 97.06 105 ALA A O 1
ATOM 801 N N . ILE A 1 106 ? -6.945 10.277 -4.924 1.00 97.62 106 ILE A N 1
ATOM 802 C CA . ILE A 1 106 ? -7.940 11.135 -4.258 1.00 97.62 106 ILE A CA 1
ATOM 803 C C . ILE A 1 106 ? -7.550 12.612 -4.408 1.00 97.62 106 ILE A C 1
ATOM 805 O O . ILE A 1 106 ? -8.418 13.473 -4.548 1.00 97.62 106 ILE A O 1
ATOM 809 N N . GLY A 1 107 ? -6.249 12.909 -4.403 1.00 97.25 107 GLY A N 1
ATOM 810 C CA . GLY A 1 107 ? -5.716 14.238 -4.688 1.00 97.25 107 GLY A CA 1
ATOM 811 C C . GLY A 1 107 ? -4.370 14.191 -5.408 1.00 97.25 107 GLY A C 1
ATOM 812 O O . GLY A 1 107 ? -3.820 13.118 -5.656 1.00 97.25 107 GLY A O 1
ATOM 813 N N . GLU A 1 108 ? -3.840 15.369 -5.744 1.00 97.69 108 GLU A N 1
ATOM 814 C CA . GLU A 1 108 ? -2.528 15.510 -6.390 1.00 97.69 108 GLU A CA 1
ATOM 815 C C . GLU A 1 108 ? -1.392 15.307 -5.373 1.00 97.69 108 GLU A C 1
ATOM 817 O O . GLU A 1 108 ? -1.311 16.002 -4.359 1.00 97.69 108 GLU A O 1
ATOM 822 N N . ALA A 1 109 ? -0.492 14.368 -5.654 1.00 95.94 109 ALA A N 1
ATOM 823 C CA . ALA A 1 109 ? 0.705 14.107 -4.869 1.00 95.94 109 ALA A CA 1
ATOM 824 C C . ALA A 1 109 ? 1.817 15.132 -5.154 1.00 95.94 109 ALA A C 1
ATOM 826 O O . ALA A 1 109 ? 1.850 15.809 -6.177 1.00 95.94 109 ALA A O 1
ATOM 827 N N . GLN A 1 110 ? 2.806 15.219 -4.262 1.00 95.06 110 GLN A N 1
ATOM 828 C CA . GLN A 1 110 ? 3.920 16.165 -4.421 1.00 95.06 110 GLN A CA 1
ATOM 829 C C . GLN A 1 110 ? 4.948 15.754 -5.491 1.00 95.06 110 GLN A C 1
ATOM 831 O O . GLN A 1 110 ? 5.740 16.584 -5.934 1.00 95.06 110 GLN A O 1
ATOM 836 N N . ARG A 1 111 ? 4.979 14.472 -5.872 1.00 95.81 111 ARG A N 1
ATOM 837 C CA . ARG A 1 111 ? 5.931 13.882 -6.828 1.00 95.81 111 ARG A CA 1
ATOM 838 C C . ARG A 1 111 ? 5.186 12.983 -7.811 1.00 95.81 111 ARG A C 1
ATOM 840 O O . ARG A 1 111 ? 4.035 12.624 -7.565 1.00 95.81 111 ARG A O 1
ATOM 847 N N . ASN A 1 112 ? 5.828 12.629 -8.920 1.00 97.25 112 ASN A N 1
ATOM 848 C CA . ASN A 1 112 ? 5.283 11.645 -9.850 1.00 97.25 112 ASN A CA 1
ATOM 849 C C . ASN A 1 112 ? 5.242 10.245 -9.225 1.00 97.25 112 ASN A C 1
ATOM 851 O O . ASN A 1 112 ? 6.027 9.935 -8.323 1.00 97.25 112 ASN A O 1
ATOM 855 N N . THR A 1 113 ? 4.366 9.387 -9.742 1.00 97.81 113 THR A N 1
ATOM 856 C CA . THR A 1 113 ? 4.308 7.983 -9.330 1.00 97.81 113 THR A CA 1
ATOM 857 C C . THR A 1 113 ? 5.510 7.228 -9.911 1.00 97.81 113 THR A C 1
ATOM 859 O O . THR A 1 113 ? 5.661 7.184 -11.137 1.00 97.81 113 THR A O 1
ATOM 862 N N . PRO A 1 114 ? 6.399 6.651 -9.078 1.00 96.38 114 PRO A N 1
ATOM 863 C CA . PRO A 1 114 ? 7.504 5.848 -9.583 1.00 96.38 114 PRO A CA 1
ATOM 864 C C . PRO A 1 114 ? 6.973 4.555 -10.213 1.00 96.38 114 PRO A C 1
ATOM 866 O O . PRO A 1 114 ? 5.967 4.001 -9.768 1.00 96.38 114 PRO A O 1
ATOM 869 N N . SER A 1 115 ? 7.666 4.048 -11.232 1.00 96.06 115 SER A N 1
ATOM 870 C CA . SER A 1 115 ? 7.412 2.683 -11.696 1.00 96.06 115 SER A CA 1
ATOM 871 C C . SER A 1 115 ? 7.744 1.687 -10.582 1.00 96.06 115 SER A C 1
ATOM 873 O O . SER A 1 115 ? 8.732 1.858 -9.869 1.00 96.06 115 SER A O 1
ATOM 875 N N . ILE A 1 116 ? 6.937 0.634 -10.455 1.00 96.19 116 ILE A N 1
ATOM 876 C CA . ILE A 1 116 ? 7.234 -0.508 -9.571 1.00 96.19 116 ILE A CA 1
ATOM 877 C C . ILE A 1 116 ? 7.860 -1.692 -10.321 1.00 96.19 116 ILE A C 1
ATOM 879 O O . ILE A 1 116 ? 8.083 -2.749 -9.734 1.00 96.19 116 ILE A O 1
ATOM 883 N N . VAL A 1 117 ? 8.178 -1.543 -11.610 1.00 93.88 117 VAL A N 1
ATOM 884 C CA . VAL A 1 117 ? 8.936 -2.559 -12.350 1.00 93.88 117 VAL A CA 1
ATOM 885 C C . VAL A 1 117 ? 10.338 -2.667 -11.747 1.00 93.88 117 VAL A C 1
ATOM 887 O O . VAL A 1 117 ? 11.055 -1.678 -11.639 1.00 93.88 117 VAL A O 1
ATOM 890 N N . GLY A 1 118 ? 10.725 -3.876 -11.336 1.00 91.88 118 GLY A N 1
ATOM 891 C CA . GLY A 1 118 ? 12.025 -4.129 -10.706 1.00 91.88 118 GLY A CA 1
ATOM 892 C C . GLY A 1 118 ? 12.130 -3.708 -9.239 1.00 91.88 118 GLY A C 1
ATOM 893 O O . GLY A 1 118 ? 13.199 -3.858 -8.654 1.00 91.88 118 GLY A O 1
ATOM 894 N N . SER A 1 119 ? 11.037 -3.256 -8.613 1.00 93.62 119 SER A N 1
ATOM 895 C CA . SER A 1 119 ? 11.039 -2.842 -7.203 1.00 93.62 119 SER A CA 1
ATOM 896 C C . SER A 1 119 ? 11.483 -3.958 -6.249 1.00 93.62 119 SER A C 1
ATOM 898 O O . SER A 1 119 ? 12.117 -3.674 -5.241 1.00 93.62 119 SER A O 1
ATOM 900 N N . ALA A 1 120 ? 11.256 -5.225 -6.610 1.00 92.19 120 ALA A N 1
ATOM 901 C CA . ALA A 1 120 ? 11.717 -6.395 -5.858 1.00 92.19 120 ALA A CA 1
ATOM 902 C C . ALA A 1 120 ? 13.249 -6.490 -5.690 1.00 92.19 120 ALA A C 1
ATOM 904 O O . ALA A 1 120 ? 13.714 -7.238 -4.838 1.00 92.19 120 ALA A O 1
ATOM 905 N N . TYR A 1 121 ? 14.032 -5.746 -6.478 1.00 91.88 121 TYR A N 1
ATOM 906 C CA . TYR A 1 121 ? 15.496 -5.694 -6.375 1.00 91.88 121 TYR A CA 1
ATOM 907 C C . TYR A 1 121 ? 16.006 -4.443 -5.648 1.00 91.88 121 TYR A C 1
ATOM 909 O O . TYR A 1 121 ? 17.214 -4.304 -5.452 1.00 91.88 121 TYR A O 1
ATOM 917 N N . SER A 1 122 ? 15.118 -3.516 -5.273 1.00 91.81 122 SER A N 1
ATOM 918 C CA . SER A 1 122 ? 15.508 -2.290 -4.579 1.00 91.81 122 SER A CA 1
ATOM 919 C C . SER A 1 122 ? 15.564 -2.516 -3.065 1.00 91.81 122 SER A C 1
ATOM 921 O O . SER A 1 122 ? 14.616 -3.064 -2.510 1.00 91.81 122 SER A O 1
ATOM 923 N N . PRO A 1 123 ? 16.617 -2.055 -2.369 1.00 91.75 123 PRO A N 1
ATOM 924 C CA . PRO A 1 123 ? 16.659 -2.065 -0.906 1.00 91.75 123 PRO A CA 1
ATOM 925 C C . PRO A 1 123 ? 15.922 -0.874 -0.271 1.00 91.75 123 PRO A C 1
ATOM 927 O O . PRO A 1 123 ? 15.671 -0.883 0.929 1.00 91.75 123 PRO A O 1
ATOM 930 N N . TRP A 1 124 ? 15.595 0.162 -1.053 1.00 95.12 124 TRP A N 1
ATOM 931 C CA . TRP A 1 124 ? 14.951 1.385 -0.565 1.00 95.12 124 TRP A CA 1
ATOM 932 C C . TRP A 1 124 ? 13.781 1.787 -1.460 1.00 95.12 124 TRP A C 1
ATOM 934 O O . TRP A 1 124 ? 13.845 1.666 -2.687 1.00 95.12 124 TRP A O 1
ATOM 944 N N . PHE A 1 125 ? 12.719 2.299 -0.846 1.00 96.25 125 PHE A N 1
ATOM 945 C CA . PHE A 1 125 ? 11.469 2.647 -1.517 1.00 96.25 125 PHE A CA 1
ATOM 946 C C . PHE A 1 125 ? 11.044 4.083 -1.221 1.00 96.25 125 PHE A C 1
ATOM 948 O O . PHE A 1 125 ? 11.470 4.682 -0.233 1.00 96.25 125 PHE A O 1
ATOM 955 N N . TYR A 1 126 ? 10.156 4.603 -2.076 1.00 95.44 126 TYR A N 1
ATOM 956 C CA . TYR A 1 126 ? 9.884 6.029 -2.284 1.00 95.44 126 TYR A CA 1
ATOM 957 C C . TYR A 1 126 ? 11.050 6.808 -2.896 1.00 95.44 126 TYR A C 1
ATOM 959 O O . TYR A 1 126 ? 12.207 6.406 -2.864 1.00 95.44 126 TYR A O 1
ATOM 967 N N . TRP A 1 127 ? 10.727 7.984 -3.433 1.00 95.25 127 TRP A N 1
ATOM 968 C CA . TRP A 1 127 ? 11.702 8.912 -4.007 1.00 95.25 127 TRP A CA 1
ATOM 969 C C . TRP A 1 127 ? 12.754 9.438 -3.020 1.00 95.25 127 TRP A C 1
ATOM 971 O O . TRP A 1 127 ? 13.746 10.015 -3.448 1.00 95.25 127 TRP A O 1
ATOM 981 N N . ASP A 1 128 ? 12.505 9.350 -1.717 1.00 95.81 128 ASP A N 1
ATOM 982 C CA . ASP A 1 128 ? 13.423 9.765 -0.651 1.00 95.81 128 ASP A CA 1
ATOM 983 C C . ASP A 1 128 ? 14.052 8.574 0.089 1.00 95.81 128 ASP A C 1
ATOM 985 O O . ASP A 1 128 ? 14.799 8.784 1.040 1.00 95.81 128 ASP A O 1
ATOM 989 N N . GLY A 1 129 ? 13.755 7.338 -0.329 1.00 96.38 129 GLY A N 1
ATOM 990 C CA . GLY A 1 129 ? 14.304 6.125 0.276 1.00 96.38 129 GLY A CA 1
ATOM 991 C C . GLY A 1 129 ? 13.840 5.855 1.710 1.00 96.38 129 GLY A C 1
ATOM 992 O O . GLY A 1 129 ? 14.460 5.053 2.398 1.00 96.38 129 GLY A O 1
ATOM 993 N N . ARG A 1 130 ? 12.773 6.504 2.202 1.00 96.38 130 ARG A N 1
ATOM 994 C CA . ARG A 1 130 ? 12.371 6.439 3.625 1.00 96.38 130 ARG A CA 1
ATOM 995 C C . ARG A 1 130 ? 11.800 5.093 4.090 1.00 96.38 130 ARG A C 1
ATOM 997 O O . ARG A 1 130 ? 11.406 4.968 5.250 1.00 96.38 130 ARG A O 1
ATOM 1004 N N . LYS A 1 131 ? 11.657 4.121 3.190 1.00 96.94 131 LYS A N 1
ATOM 1005 C CA . LYS A 1 131 ? 11.183 2.765 3.491 1.00 96.94 131 LYS A CA 1
ATOM 1006 C C . LYS A 1 131 ? 12.222 1.756 3.036 1.00 96.94 131 LYS A C 1
ATOM 1008 O O . LYS A 1 131 ? 12.780 1.900 1.955 1.00 96.94 131 LYS A O 1
ATOM 1013 N N . ASP A 1 132 ? 12.434 0.747 3.860 1.00 95.00 132 ASP A N 1
ATOM 1014 C CA . ASP A 1 132 ? 13.471 -0.283 3.751 1.00 95.00 132 ASP A CA 1
ATOM 1015 C C . ASP A 1 132 ? 12.948 -1.622 3.205 1.00 95.00 132 ASP A C 1
ATOM 1017 O O . ASP A 1 132 ? 13.712 -2.557 2.989 1.00 95.00 132 ASP A O 1
ATOM 1021 N N . SER A 1 133 ? 11.639 -1.732 2.984 1.00 94.94 133 SER A N 1
ATOM 1022 C CA . SER A 1 133 ? 10.988 -2.948 2.500 1.00 94.94 133 SER A CA 1
ATOM 1023 C C . SER A 1 133 ? 9.740 -2.627 1.677 1.00 94.94 133 SER A C 1
ATOM 1025 O O . SER A 1 133 ? 9.074 -1.602 1.876 1.00 94.94 133 SER A O 1
ATOM 1027 N N . LEU A 1 134 ? 9.405 -3.528 0.745 1.00 94.12 134 LEU A N 1
ATOM 1028 C CA . LEU A 1 134 ? 8.215 -3.405 -0.104 1.00 94.12 134 LEU A CA 1
ATOM 1029 C C . LEU A 1 134 ? 6.932 -3.383 0.727 1.00 94.12 134 LEU A C 1
ATOM 1031 O O . LEU A 1 134 ? 6.045 -2.570 0.475 1.00 94.12 134 LEU A O 1
ATOM 1035 N N . TRP A 1 135 ? 6.834 -4.260 1.730 1.00 93.50 135 TRP A N 1
ATOM 1036 C CA . TRP A 1 135 ? 5.635 -4.351 2.558 1.00 93.50 135 TRP A CA 1
ATOM 1037 C C . TRP A 1 135 ? 5.451 -3.079 3.399 1.00 93.50 135 TRP A C 1
ATOM 1039 O O . TRP A 1 135 ? 4.354 -2.528 3.426 1.00 93.50 135 TRP A O 1
ATOM 1049 N N . ALA A 1 136 ? 6.520 -2.524 3.985 1.00 95.50 136 ALA A N 1
ATOM 1050 C CA . ALA A 1 136 ? 6.423 -1.283 4.754 1.00 95.50 136 ALA A CA 1
ATOM 1051 C C . ALA A 1 136 ? 6.102 -0.062 3.875 1.00 95.50 136 ALA A C 1
ATOM 1053 O O . ALA A 1 136 ? 5.527 0.918 4.365 1.00 95.50 136 ALA A O 1
ATOM 1054 N N . GLN A 1 137 ? 6.479 -0.094 2.592 1.00 96.50 137 GLN A N 1
ATOM 1055 C CA . GLN A 1 137 ? 6.045 0.898 1.613 1.00 96.50 137 GLN A CA 1
ATOM 1056 C C . GLN A 1 137 ? 4.552 0.760 1.314 1.00 96.50 137 GLN A C 1
ATOM 1058 O O . GLN A 1 137 ? 3.857 1.769 1.371 1.00 96.50 137 GLN A O 1
ATOM 1063 N N . ALA A 1 138 ? 4.059 -0.454 1.054 1.00 95.94 138 ALA A N 1
ATOM 1064 C CA . ALA A 1 138 ? 2.674 -0.708 0.657 1.00 95.94 138 ALA A CA 1
ATOM 1065 C C . ALA A 1 138 ? 1.630 -0.283 1.710 1.00 95.94 138 ALA A C 1
ATOM 1067 O O . ALA A 1 138 ? 0.512 0.078 1.347 1.00 95.94 138 ALA A O 1
ATOM 1068 N N . LEU A 1 139 ? 1.993 -0.263 2.998 1.00 95.44 139 LEU A N 1
ATOM 1069 C CA . LEU A 1 139 ? 1.097 0.171 4.080 1.00 95.44 139 LEU A CA 1
ATOM 1070 C C . LEU A 1 139 ? 0.803 1.679 4.071 1.00 95.44 139 LEU A C 1
ATOM 1072 O O . LEU A 1 139 ? -0.279 2.109 4.460 1.00 95.44 139 LEU A O 1
ATOM 1076 N N . ALA A 1 140 ? 1.758 2.510 3.650 1.00 95.12 140 ALA A N 1
ATOM 1077 C CA . ALA A 1 140 ? 1.628 3.962 3.768 1.00 95.12 140 ALA A CA 1
ATOM 1078 C C . ALA A 1 140 ? 0.576 4.587 2.816 1.00 95.12 140 ALA A C 1
ATOM 1080 O O . ALA A 1 140 ? -0.200 5.420 3.290 1.00 95.12 140 ALA A O 1
ATOM 1081 N N . PRO A 1 141 ? 0.470 4.192 1.528 1.00 96.75 141 PRO A N 1
ATOM 1082 C CA . PRO A 1 141 ? -0.584 4.643 0.614 1.00 96.75 141 PRO A CA 1
ATOM 1083 C C . PRO A 1 141 ? -2.004 4.418 1.132 1.00 96.75 141 PRO A C 1
ATOM 1085 O O . PRO A 1 141 ? -2.889 5.239 0.881 1.00 96.75 141 PRO A O 1
ATOM 1088 N N . LEU A 1 142 ? -2.214 3.324 1.875 1.00 97.44 142 LEU A N 1
ATOM 1089 C CA . LEU A 1 142 ? -3.514 2.945 2.425 1.00 97.44 142 LEU A CA 1
ATOM 1090 C C . LEU A 1 142 ? -4.063 4.010 3.383 1.00 97.44 142 LEU A C 1
ATOM 1092 O O . LEU A 1 142 ? -5.258 4.300 3.345 1.00 97.44 142 LEU A O 1
ATOM 1096 N N . GLU A 1 143 ? -3.206 4.615 4.209 1.00 96.81 143 GLU A N 1
ATOM 1097 C CA . GLU A 1 143 ? -3.599 5.636 5.194 1.00 96.81 143 GLU A CA 1
ATOM 1098 C C . GLU A 1 143 ? -3.334 7.079 4.713 1.00 96.81 143 GLU A C 1
ATOM 1100 O O . GLU A 1 143 ? -3.677 8.049 5.392 1.00 96.81 143 GLU A O 1
ATOM 1105 N N . HIS A 1 144 ? -2.747 7.267 3.526 1.00 96.44 144 HIS A N 1
ATOM 1106 C CA . HIS A 1 144 ? -2.430 8.598 3.015 1.00 96.44 144 HIS A CA 1
ATOM 1107 C C . HIS A 1 144 ? -3.651 9.271 2.367 1.00 96.44 144 HIS A C 1
ATOM 1109 O O . HIS A 1 144 ? -4.217 8.776 1.393 1.00 96.44 144 HIS A O 1
ATOM 1115 N N . LYS A 1 145 ? -4.032 10.455 2.868 1.00 96.25 145 LYS A N 1
ATOM 1116 C CA . LYS A 1 145 ? -5.259 11.190 2.482 1.00 96.25 145 LYS A CA 1
ATOM 1117 C C . LYS A 1 145 ? -5.389 11.553 0.998 1.00 96.25 145 LYS A C 1
ATOM 1119 O O . LYS A 1 145 ? -6.498 11.785 0.534 1.00 96.25 145 LYS A O 1
ATOM 1124 N N . LEU A 1 146 ? -4.272 11.660 0.275 1.00 97.31 146 LEU A N 1
ATOM 1125 C CA . LEU A 1 146 ? -4.270 11.973 -1.162 1.00 97.31 146 LEU A CA 1
ATOM 1126 C C . LEU A 1 146 ? -4.237 10.708 -2.034 1.00 97.31 146 LEU A C 1
ATOM 1128 O O . LEU A 1 146 ? -4.401 10.818 -3.244 1.00 97.31 146 LEU A O 1
ATOM 1132 N N . GLU A 1 147 ? -4.031 9.533 -1.431 1.00 97.25 147 GLU A N 1
ATOM 1133 C CA . GLU A 1 147 ? -3.910 8.241 -2.114 1.00 97.25 147 GLU A CA 1
ATOM 1134 C C . GLU A 1 147 ? -5.174 7.399 -1.888 1.00 97.25 147 GLU A C 1
ATOM 1136 O O . GLU A 1 147 ? -6.166 7.649 -2.565 1.00 97.25 147 GLU A O 1
ATOM 1141 N N . HIS A 1 148 ? -5.186 6.453 -0.940 1.00 98.19 148 HIS A N 1
ATOM 1142 C CA . HIS A 1 148 ? -6.399 5.690 -0.598 1.00 98.19 148 HIS A CA 1
ATOM 1143 C C . HIS A 1 148 ? -7.249 6.353 0.490 1.00 98.19 148 HIS A C 1
ATOM 1145 O O . HIS A 1 148 ? -8.461 6.139 0.542 1.00 98.19 148 HIS A O 1
ATOM 1151 N N . GLY A 1 149 ? -6.622 7.150 1.359 1.00 96.88 149 GLY A N 1
ATOM 1152 C CA . GLY A 1 149 ? -7.282 7.933 2.401 1.00 96.88 149 GLY A CA 1
ATOM 1153 C C . GLY A 1 149 ? -7.979 7.134 3.501 1.00 96.88 149 GLY A C 1
ATOM 1154 O O . GLY A 1 149 ? -8.830 7.704 4.172 1.00 96.88 149 GLY A O 1
ATOM 1155 N N . GLY A 1 150 ? -7.663 5.849 3.674 1.00 96.62 150 GLY A N 1
ATOM 1156 C CA . GLY A 1 150 ? -8.261 4.977 4.688 1.00 96.62 150 GLY A CA 1
ATOM 1157 C C . GLY A 1 150 ? -7.575 5.043 6.054 1.00 96.62 150 GLY A C 1
ATOM 1158 O O . GLY A 1 150 ? -6.767 5.924 6.333 1.00 96.62 150 GLY A O 1
ATOM 1159 N N . ASN A 1 151 ? -7.913 4.089 6.923 1.00 97.50 151 ASN A N 1
ATOM 1160 C CA . ASN A 1 151 ? -7.286 3.884 8.231 1.00 97.50 151 ASN A CA 1
ATOM 1161 C C . ASN A 1 151 ? -7.310 2.393 8.595 1.00 97.50 151 ASN A C 1
ATOM 1163 O O . ASN A 1 151 ? -8.235 1.677 8.205 1.00 97.50 151 ASN A O 1
ATOM 1167 N N . ARG A 1 152 ? -6.316 1.919 9.348 1.00 97.25 152 ARG A N 1
ATOM 1168 C CA . ARG A 1 152 ? -6.154 0.494 9.682 1.00 97.25 152 ARG A CA 1
ATOM 1169 C C . ARG A 1 152 ? -7.367 -0.162 10.328 1.00 97.25 152 ARG A C 1
ATOM 1171 O O . ARG A 1 152 ? -7.678 -1.291 9.965 1.00 97.25 152 ARG A O 1
ATOM 1178 N N . MET A 1 153 ? -8.094 0.517 11.222 1.00 97.88 153 MET A N 1
ATOM 1179 C CA . MET A 1 153 ? -9.314 -0.068 11.795 1.00 97.88 153 MET A CA 1
ATOM 1180 C C . MET A 1 153 ? -10.359 -0.360 10.720 1.00 97.88 153 MET A C 1
ATOM 1182 O O . MET A 1 153 ? -10.925 -1.453 10.700 1.00 97.88 153 MET A O 1
ATOM 1186 N N . ALA A 1 154 ? -10.586 0.583 9.804 1.00 97.31 154 ALA A N 1
ATOM 1187 C CA . ALA A 1 154 ? -11.510 0.384 8.695 1.00 97.31 154 ALA A CA 1
ATOM 1188 C C . ALA A 1 154 ? -11.058 -0.766 7.779 1.00 97.31 154 ALA A C 1
ATOM 1190 O O . ALA A 1 154 ? -11.890 -1.570 7.363 1.00 97.31 154 ALA A O 1
ATOM 1191 N N . TYR A 1 155 ? -9.752 -0.909 7.527 1.00 98.06 155 TYR A N 1
ATOM 1192 C CA . TYR A 1 155 ? -9.219 -2.024 6.738 1.00 98.06 155 TYR A CA 1
ATOM 1193 C C . TYR A 1 155 ? -9.381 -3.379 7.425 1.00 98.06 155 TYR A C 1
ATOM 1195 O O . TYR A 1 155 ? -9.831 -4.322 6.780 1.00 98.06 155 TYR A O 1
ATOM 1203 N N . ILE A 1 156 ? -9.101 -3.487 8.727 1.00 98.00 156 ILE A N 1
ATOM 1204 C CA . ILE A 1 156 ? -9.344 -4.731 9.470 1.00 98.00 156 ILE A CA 1
ATOM 1205 C C . ILE A 1 156 ? -10.825 -5.092 9.445 1.00 98.00 156 ILE A C 1
ATOM 1207 O O . ILE A 1 156 ? -11.166 -6.250 9.225 1.00 98.00 156 ILE A O 1
ATOM 1211 N N . ARG A 1 157 ? -11.722 -4.113 9.591 1.00 97.56 157 ARG A N 1
ATOM 1212 C CA . ARG A 1 157 ? -13.167 -4.338 9.462 1.00 97.56 157 ARG A CA 1
ATOM 1213 C C . ARG A 1 157 ? -13.568 -4.769 8.057 1.00 97.56 157 ARG A C 1
ATOM 1215 O O . ARG A 1 157 ? -14.422 -5.636 7.930 1.00 97.56 157 ARG A O 1
ATOM 1222 N N . PHE A 1 158 ? -12.959 -4.194 7.025 1.00 97.69 158 PHE A N 1
ATOM 1223 C CA . PHE A 1 158 ? -13.202 -4.566 5.635 1.00 97.69 158 PHE A CA 1
ATOM 1224 C C . PHE A 1 158 ? -12.747 -5.999 5.343 1.00 97.69 158 PHE A C 1
ATOM 1226 O O . PHE A 1 158 ? -13.555 -6.815 4.914 1.00 97.69 158 PHE A O 1
ATOM 1233 N N . ILE A 1 159 ? -11.486 -6.326 5.637 1.00 98.25 159 ILE A N 1
ATOM 1234 C CA . ILE A 1 159 ? -10.920 -7.663 5.413 1.00 98.25 159 ILE A CA 1
ATOM 1235 C C . ILE A 1 159 ? -11.633 -8.699 6.276 1.00 98.25 159 ILE A C 1
ATOM 1237 O O . ILE A 1 159 ? -11.971 -9.771 5.785 1.00 98.25 159 ILE A O 1
ATOM 1241 N N . SER A 1 160 ? -11.915 -8.366 7.539 1.00 97.19 160 SER A N 1
ATOM 1242 C CA .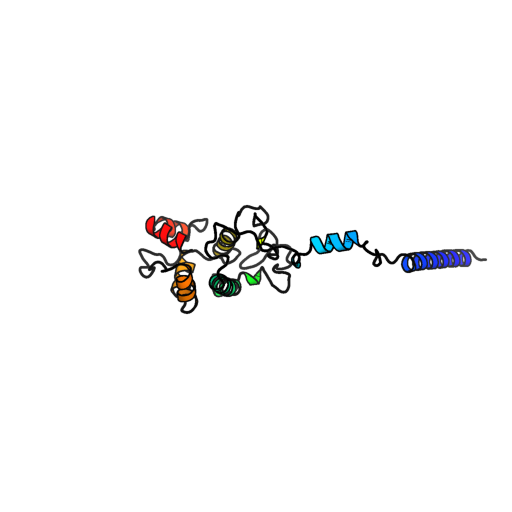 SER A 1 160 ? -12.718 -9.221 8.399 1.00 97.19 160 SER A CA 1
ATOM 1243 C C . SER A 1 160 ? -14.127 -9.354 7.848 1.00 97.19 160 SER A C 1
ATOM 1245 O O . SER A 1 160 ? -14.625 -10.453 7.834 1.00 97.19 160 SER A O 1
ATOM 1247 N N . GLY A 1 161 ? -14.800 -8.321 7.353 1.00 96.88 161 GLY A N 1
ATOM 1248 C CA . GLY A 1 161 ? -16.189 -8.418 6.884 1.00 96.88 161 GLY A CA 1
ATOM 1249 C C . GLY A 1 161 ? -16.391 -9.080 5.515 1.00 96.88 161 GLY A C 1
ATOM 1250 O O . GLY A 1 161 ? -17.505 -9.506 5.224 1.00 96.88 161 GLY A O 1
ATOM 1251 N N . ASP A 1 162 ? -15.358 -9.155 4.677 1.00 98.38 162 ASP A N 1
ATOM 1252 C CA . ASP A 1 162 ? -15.469 -9.603 3.285 1.00 98.38 162 ASP A CA 1
ATOM 1253 C C . ASP A 1 162 ? -15.342 -11.134 3.156 1.00 98.38 162 ASP A C 1
ATOM 1255 O O . ASP A 1 162 ? -14.380 -11.748 3.623 1.00 98.38 162 ASP A O 1
ATOM 1259 N N . GLU A 1 163 ? -16.320 -11.759 2.493 1.00 97.88 163 GLU A N 1
ATOM 1260 C CA . GLU A 1 163 ? -16.414 -13.219 2.328 1.00 97.88 163 GLU A CA 1
ATOM 1261 C C . GLU A 1 163 ? -15.269 -13.824 1.503 1.00 97.88 163 GLU A C 1
ATOM 1263 O O . GLU A 1 163 ? -15.006 -15.023 1.597 1.00 97.88 163 GLU A O 1
ATOM 1268 N N . VAL A 1 164 ? -14.575 -13.011 0.700 1.00 97.81 164 VAL A N 1
ATOM 1269 C CA . VAL A 1 164 ? -13.433 -13.436 -0.112 1.00 97.81 164 VAL A CA 1
ATOM 1270 C C . VAL A 1 164 ? -12.127 -13.168 0.627 1.00 97.81 164 VAL A C 1
ATOM 1272 O O . VAL A 1 164 ? -11.270 -14.050 0.692 1.00 97.81 164 VAL A O 1
ATOM 1275 N N . TYR A 1 165 ? -11.951 -11.972 1.192 1.00 98.56 165 TYR A N 1
ATOM 1276 C CA . TYR A 1 165 ? -10.681 -11.604 1.815 1.00 98.56 165 TYR A CA 1
ATOM 1277 C C . TYR A 1 165 ? -10.449 -12.251 3.171 1.00 98.56 165 TYR A C 1
ATOM 1279 O O . TYR A 1 165 ? -9.313 -12.650 3.431 1.00 98.56 165 TYR A O 1
ATOM 1287 N N . ARG A 1 166 ? -11.485 -12.420 4.001 1.00 98.31 166 ARG A N 1
ATOM 1288 C CA . ARG A 1 166 ? -11.356 -13.072 5.310 1.00 98.31 166 ARG A CA 1
ATOM 1289 C C . ARG A 1 166 ? -10.670 -14.447 5.204 1.00 98.31 166 ARG A C 1
ATOM 1291 O O . ARG A 1 166 ? -9.621 -14.611 5.828 1.00 98.31 166 ARG A O 1
ATOM 1298 N N . PRO A 1 167 ? -11.176 -15.421 4.416 1.00 98.44 167 PRO A N 1
ATOM 1299 C CA . PRO A 1 167 ? -10.540 -16.736 4.339 1.00 98.44 167 PRO A CA 1
ATOM 1300 C C . PRO A 1 167 ? -9.142 -16.684 3.710 1.00 98.44 167 PRO A C 1
ATOM 1302 O O . PRO A 1 167 ? -8.246 -17.374 4.185 1.00 98.44 167 PRO A O 1
ATOM 1305 N N . MET A 1 168 ? -8.921 -15.841 2.691 1.00 98.56 168 MET A N 1
ATOM 1306 C CA . MET A 1 168 ? -7.596 -15.693 2.067 1.00 98.56 168 MET A CA 1
ATOM 1307 C C . MET A 1 168 ? -6.551 -15.131 3.037 1.00 98.56 168 MET A C 1
ATOM 1309 O O . MET A 1 168 ? -5.396 -15.548 3.007 1.00 98.56 168 MET A O 1
ATOM 1313 N N . TYR A 1 169 ? -6.945 -14.179 3.885 1.00 98.38 169 TYR A N 1
ATOM 1314 C CA . TYR A 1 169 ? -6.090 -13.636 4.932 1.00 98.38 169 TYR A CA 1
ATOM 1315 C C . TYR A 1 169 ? -5.792 -14.702 5.993 1.00 98.38 169 TYR A C 1
ATOM 1317 O O . TYR A 1 169 ? -4.627 -14.946 6.307 1.00 98.38 169 TYR A O 1
ATOM 1325 N N . GLN A 1 170 ? -6.829 -15.366 6.517 1.00 98.19 170 GLN A N 1
ATOM 1326 C CA . GLN A 1 170 ? -6.675 -16.329 7.612 1.00 98.19 170 GLN A CA 1
ATOM 1327 C C . GLN A 1 170 ? -5.838 -17.549 7.224 1.00 98.19 170 GLN A C 1
ATOM 1329 O O . GLN A 1 170 ? -5.101 -18.071 8.059 1.00 98.19 170 GLN A O 1
ATOM 1334 N N . GLU A 1 171 ? -5.882 -17.964 5.956 1.00 97.88 171 GLU A N 1
ATOM 1335 C CA . GLU A 1 171 ? -5.013 -19.021 5.427 1.00 97.88 171 GLU A CA 1
ATOM 1336 C C . GLU A 1 171 ? -3.516 -18.687 5.576 1.00 97.88 171 GLU A C 1
ATOM 1338 O O . GLU A 1 171 ? -2.694 -19.581 5.774 1.00 97.88 171 GLU A O 1
ATOM 1343 N N . LEU A 1 172 ? -3.151 -17.406 5.483 1.00 97.75 172 LEU A N 1
ATOM 1344 C CA . LEU A 1 172 ? -1.760 -16.949 5.465 1.00 97.75 172 LEU A CA 1
ATOM 1345 C C . LEU A 1 172 ? -1.264 -16.483 6.834 1.00 97.75 172 LEU A C 1
ATOM 1347 O O . LEU A 1 172 ? -0.103 -16.711 7.172 1.00 97.75 172 LEU A O 1
ATOM 1351 N N . PHE A 1 173 ? -2.124 -15.809 7.596 1.00 96.69 173 PHE A N 1
ATOM 1352 C CA . PHE A 1 173 ? -1.727 -15.057 8.790 1.00 96.69 173 PHE A CA 1
ATOM 1353 C C . PHE A 1 173 ? -2.418 -15.531 10.075 1.00 96.69 173 PHE A C 1
ATOM 1355 O O . PHE A 1 173 ? -2.063 -15.072 11.161 1.00 96.69 173 PHE A O 1
ATOM 1362 N N . GLY A 1 174 ? -3.358 -16.476 9.973 1.00 96.81 174 GLY A N 1
ATOM 1363 C CA . GLY A 1 174 ? -4.183 -16.924 11.091 1.00 96.81 174 GLY A CA 1
ATOM 1364 C C . GLY A 1 174 ? -5.353 -15.984 11.378 1.00 96.81 174 GLY A C 1
ATOM 1365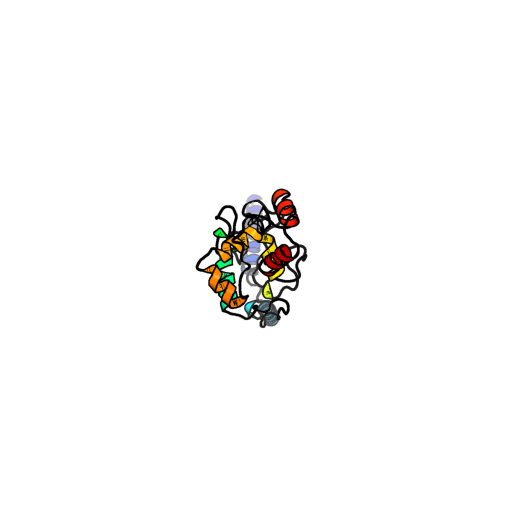 O O . GLY A 1 174 ? -5.733 -15.155 10.552 1.00 96.81 174 GLY A O 1
ATOM 1366 N N . ASP A 1 175 ? -5.961 -16.144 12.549 1.00 96.94 175 ASP A N 1
ATOM 1367 C CA . ASP A 1 175 ? -7.208 -15.459 12.877 1.00 96.94 175 ASP A CA 1
ATOM 1368 C C . ASP A 1 175 ? -7.066 -13.937 12.970 1.00 96.94 175 ASP A C 1
ATOM 1370 O O . ASP A 1 175 ? -6.131 -13.399 13.567 1.00 96.94 175 ASP A O 1
ATOM 1374 N N . LEU A 1 176 ? -8.053 -13.243 12.400 1.00 96.81 176 LEU A N 1
ATOM 1375 C CA . LEU A 1 176 ? -8.216 -11.804 12.564 1.00 96.81 176 LEU A CA 1
ATOM 1376 C C . LEU A 1 176 ? -8.745 -11.487 13.970 1.00 96.81 176 LEU A C 1
ATOM 1378 O O . LEU A 1 176 ? -9.518 -12.273 14.525 1.00 96.81 176 LEU A O 1
ATOM 1382 N N . PRO A 1 177 ? -8.398 -10.320 14.538 1.00 96.06 177 PRO A N 1
ATOM 1383 C CA . PRO A 1 177 ? -8.982 -9.880 15.797 1.00 96.06 177 PRO A CA 1
ATOM 1384 C C . PRO A 1 177 ? -10.502 -9.721 15.679 1.00 96.06 177 PRO A C 1
ATOM 1386 O O . PRO A 1 177 ? -11.019 -9.213 14.678 1.00 96.06 177 PRO A O 1
ATOM 1389 N N . ASP A 1 178 ? -11.220 -10.122 16.729 1.00 95.50 178 ASP A N 1
ATOM 1390 C CA . ASP A 1 178 ? -12.660 -9.899 16.830 1.00 95.50 178 ASP A CA 1
ATOM 1391 C C . ASP A 1 178 ? -12.942 -8.423 17.132 1.00 95.50 178 ASP A C 1
ATOM 1393 O O . ASP A 1 178 ? -12.798 -7.948 18.258 1.00 95.50 178 ASP A O 1
ATOM 1397 N N . VAL A 1 179 ? -13.355 -7.700 16.094 1.00 96.50 179 VAL A N 1
ATOM 1398 C CA . VAL A 1 179 ? -13.693 -6.272 16.140 1.00 96.50 179 VAL A CA 1
ATOM 1399 C C . VAL A 1 179 ? -15.206 -6.028 16.227 1.00 96.50 179 VAL A C 1
ATOM 1401 O O . VAL A 1 179 ? -15.693 -4.968 15.824 1.00 96.50 179 VAL A O 1
ATOM 1404 N N . SER A 1 180 ? -15.985 -7.005 16.698 1.00 95.38 180 SER A N 1
ATOM 1405 C CA . SER A 1 180 ? -17.449 -6.899 16.782 1.00 95.38 180 SER A CA 1
ATOM 1406 C C . SER A 1 180 ? -17.938 -5.861 17.798 1.00 95.38 180 SER A C 1
ATOM 1408 O O . SER A 1 180 ? -18.971 -5.242 17.554 1.00 95.38 180 SER A O 1
ATOM 1410 N N . ASP A 1 181 ? -17.191 -5.615 18.880 1.00 96.44 181 ASP A N 1
ATOM 1411 C CA . ASP A 1 181 ? -17.500 -4.580 19.874 1.00 96.44 181 ASP A CA 1
ATOM 1412 C C . ASP A 1 181 ? -17.061 -3.185 19.377 1.00 96.44 181 ASP A C 1
ATOM 1414 O O . ASP A 1 181 ? -15.860 -2.898 19.338 1.00 96.44 181 ASP A O 1
ATOM 1418 N N . PRO A 1 182 ? -17.997 -2.285 19.015 1.00 93.00 182 PRO A N 1
ATOM 1419 C CA . PRO A 1 182 ? -17.662 -0.965 18.491 1.00 93.00 182 PRO A CA 1
ATOM 1420 C C . PRO A 1 182 ? -17.175 0.024 19.563 1.00 93.00 182 PRO A C 1
ATOM 1422 O O . PRO A 1 182 ? -16.649 1.079 19.209 1.00 93.00 182 PRO A O 1
ATOM 1425 N N . VAL A 1 183 ? -17.373 -0.276 20.854 1.00 94.00 183 VAL A N 1
ATOM 1426 C CA . VAL A 1 183 ? -16.888 0.553 21.970 1.00 94.00 183 VAL A CA 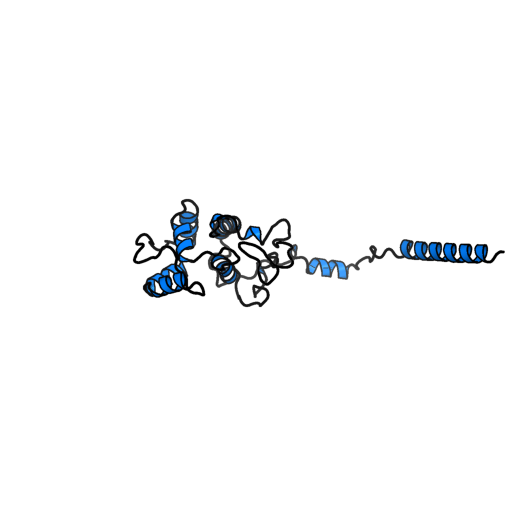1
ATOM 1427 C C . VAL A 1 183 ? -15.408 0.282 22.204 1.00 94.00 183 VAL A C 1
ATOM 1429 O O . VAL A 1 183 ? -14.628 1.223 22.338 1.00 94.00 183 VAL A O 1
ATOM 1432 N N . ARG A 1 184 ? -15.016 -0.997 22.206 1.00 96.88 184 ARG A N 1
ATOM 1433 C CA . ARG A 1 184 ? -13.610 -1.413 22.301 1.00 96.88 184 ARG A CA 1
ATOM 1434 C C . ARG A 1 184 ? -12.837 -1.124 21.013 1.00 96.88 184 ARG A C 1
ATOM 1436 O O . ARG A 1 184 ? -11.711 -0.636 21.062 1.00 96.88 184 ARG A O 1
ATOM 1443 N N . PHE A 1 185 ? -13.456 -1.390 19.865 1.00 97.56 185 PHE A N 1
ATOM 1444 C CA . PHE A 1 185 ? -12.864 -1.212 18.544 1.00 97.56 185 PHE A CA 1
ATOM 1445 C C . PHE A 1 185 ? -13.657 -0.164 17.753 1.00 97.56 185 PHE A C 1
ATOM 1447 O O . PHE A 1 185 ? -14.660 -0.503 17.133 1.00 97.56 185 PHE A O 1
ATOM 1454 N N . PRO A 1 186 ? -13.248 1.109 17.704 1.00 97.25 186 PRO A N 1
ATOM 1455 C CA . PRO A 1 186 ? -13.958 2.116 16.915 1.00 97.25 186 PRO A CA 1
ATOM 1456 C C . PRO A 1 186 ? -14.012 1.758 15.415 1.00 97.25 186 PRO A C 1
ATOM 1458 O O . PRO A 1 186 ? -13.198 0.991 14.898 1.00 97.25 186 PRO A O 1
ATOM 1461 N N . VAL A 1 187 ? -14.983 2.320 14.684 1.00 96.38 187 VAL A N 1
ATOM 1462 C CA . VAL A 1 187 ? -15.116 2.097 13.227 1.00 96.38 187 VAL A CA 1
ATOM 1463 C C . VAL A 1 187 ? -13.901 2.636 12.470 1.00 96.38 187 VAL A C 1
ATOM 1465 O O . VAL A 1 187 ? -13.395 1.969 11.574 1.00 96.38 187 VAL A O 1
ATOM 1468 N N . ASN A 1 188 ? -13.429 3.823 12.859 1.00 97.19 188 ASN A N 1
ATOM 1469 C CA . ASN A 1 188 ? -12.260 4.472 12.283 1.00 97.19 188 ASN A CA 1
ATOM 1470 C C . ASN A 1 188 ? -11.279 4.844 13.392 1.00 97.19 188 ASN A C 1
ATOM 1472 O O . ASN A 1 188 ? -11.621 5.621 14.284 1.00 97.19 188 ASN A O 1
ATOM 1476 N N . ALA A 1 189 ? -10.065 4.314 13.313 1.00 97.94 189 ALA A N 1
ATOM 1477 C CA . ALA A 1 189 ? -8.946 4.713 14.148 1.00 97.94 189 ALA A CA 1
ATOM 1478 C C . ALA A 1 189 ? -7.626 4.293 13.502 1.00 97.94 189 ALA A C 1
ATOM 1480 O O . ALA A 1 189 ? -7.497 3.208 12.933 1.00 97.94 189 ALA A O 1
ATOM 1481 N N . ALA A 1 190 ? -6.649 5.179 13.611 1.00 97.44 190 ALA A N 1
ATOM 1482 C CA . ALA A 1 190 ? -5.268 4.970 13.213 1.00 97.44 190 ALA A CA 1
ATOM 1483 C C . ALA A 1 190 ? -4.403 6.028 13.908 1.00 97.44 190 ALA A C 1
ATOM 1485 O O . ALA A 1 190 ? -4.887 7.141 14.137 1.00 97.44 190 ALA A O 1
ATOM 1486 N N . PRO A 1 191 ? -3.136 5.725 14.221 1.00 95.75 191 PRO A N 1
ATOM 1487 C CA . PRO A 1 191 ? -2.184 6.753 14.599 1.00 95.75 191 PRO A CA 1
ATOM 1488 C C . PRO A 1 191 ? -1.899 7.675 13.402 1.00 95.75 191 PRO A C 1
ATOM 1490 O O . PRO A 1 191 ? -1.939 7.239 12.252 1.00 95.75 191 PRO A O 1
ATOM 1493 N N . GLY A 1 192 ? -1.565 8.940 13.665 1.00 91.06 192 GLY A N 1
ATOM 1494 C CA . GLY A 1 192 ? -1.113 9.881 12.632 1.00 91.06 192 GLY A CA 1
ATOM 1495 C C . GLY A 1 192 ? -1.842 11.222 12.647 1.00 91.06 192 GLY A C 1
ATOM 1496 O O . GLY A 1 192 ? -2.347 11.660 13.680 1.00 91.06 192 GLY A O 1
ATOM 1497 N N . ASP A 1 193 ? -1.871 11.882 11.487 1.00 88.44 193 ASP A N 1
ATOM 1498 C CA . ASP A 1 193 ? -2.220 13.305 11.379 1.00 88.44 193 ASP A CA 1
ATOM 1499 C C . ASP A 1 193 ? -3.724 13.601 11.410 1.00 88.44 193 ASP A C 1
ATOM 1501 O O . ASP A 1 193 ? -4.109 14.750 11.625 1.00 88.44 193 ASP A O 1
ATOM 1505 N N . ASN A 1 194 ? -4.592 12.606 11.183 1.00 95.62 194 ASN A N 1
ATOM 1506 C CA . ASN A 1 194 ? -6.036 12.801 11.321 1.00 95.62 194 ASN A CA 1
ATOM 1507 C C . ASN A 1 194 ? -6.392 12.885 12.821 1.00 95.62 194 ASN A C 1
ATOM 1509 O O . ASN A 1 194 ? -6.301 11.864 13.511 1.00 95.62 194 ASN A O 1
ATOM 1513 N N . PRO A 1 195 ? -6.826 14.049 13.348 1.00 96.12 195 PRO A N 1
ATOM 1514 C CA . PRO A 1 195 ? -6.998 14.221 14.790 1.00 96.12 195 PRO A CA 1
ATOM 1515 C C . PRO A 1 195 ? -8.102 13.338 15.376 1.00 96.12 195 PRO A C 1
ATOM 1517 O O . PRO A 1 195 ? -7.980 12.882 16.511 1.00 96.12 195 PRO A O 1
ATOM 1520 N N . GLU A 1 196 ? -9.169 13.083 14.616 1.00 97.12 196 GLU A N 1
ATOM 1521 C CA . GLU A 1 196 ? -10.297 12.268 15.071 1.00 97.12 196 GLU A CA 1
ATOM 1522 C C . GLU A 1 196 ? -9.905 10.793 15.162 1.00 97.12 196 GLU A C 1
ATOM 1524 O O . GLU A 1 196 ? -10.111 10.162 16.201 1.00 97.12 196 GLU A O 1
ATOM 1529 N N . TRP A 1 197 ? -9.271 10.256 14.115 1.00 97.44 197 TRP A N 1
ATOM 1530 C CA . TRP A 1 197 ? -8.822 8.861 14.095 1.00 97.44 197 TRP A CA 1
ATOM 1531 C C . TRP A 1 197 ? -7.700 8.605 15.093 1.00 97.44 197 TRP A C 1
ATOM 1533 O O . TRP A 1 197 ? -7.713 7.570 15.757 1.00 97.44 197 TRP A O 1
ATOM 1543 N N . ASN A 1 198 ? -6.770 9.551 15.244 1.00 98.12 198 ASN A N 1
ATOM 1544 C CA . ASN A 1 198 ? -5.696 9.433 16.222 1.00 98.12 198 ASN A CA 1
ATOM 1545 C C . ASN A 1 198 ? -6.242 9.512 17.650 1.00 98.12 198 ASN A C 1
ATOM 1547 O O . ASN A 1 198 ? -5.857 8.708 18.490 1.00 98.12 198 ASN A O 1
ATOM 1551 N N . LYS A 1 199 ? -7.198 10.406 17.935 1.00 98.31 199 LYS A N 1
ATOM 1552 C CA . LYS A 1 199 ? -7.864 10.441 19.245 1.00 98.31 199 LYS A CA 1
ATOM 1553 C C . LYS A 1 199 ? -8.569 9.117 19.555 1.00 98.31 199 LYS A C 1
ATOM 1555 O O . LYS A 1 199 ? -8.437 8.620 20.669 1.00 98.31 199 LYS A O 1
ATOM 1560 N N . ALA A 1 200 ? -9.292 8.550 18.587 1.00 98.12 200 ALA A N 1
ATOM 1561 C CA . ALA A 1 200 ? -9.947 7.252 18.744 1.00 98.12 200 ALA A CA 1
ATOM 1562 C C . ALA A 1 200 ? -8.928 6.121 18.969 1.00 98.12 200 ALA A C 1
ATOM 1564 O O . ALA A 1 200 ? -9.128 5.288 19.845 1.00 98.12 200 ALA A O 1
ATOM 1565 N N . TRP A 1 201 ? -7.807 6.138 18.243 1.00 98.31 201 TRP A N 1
ATOM 1566 C CA . TRP A 1 201 ? -6.719 5.170 18.395 1.00 98.31 201 TRP A CA 1
ATOM 1567 C C . TRP A 1 201 ? -6.109 5.211 19.795 1.00 98.31 201 TRP A C 1
ATOM 1569 O O . TRP A 1 201 ? -6.032 4.188 20.468 1.00 98.31 201 TRP A O 1
ATOM 1579 N N . GLN A 1 202 ? -5.742 6.404 20.268 1.00 98.19 202 GLN A N 1
ATOM 1580 C CA . GLN A 1 202 ? -5.136 6.597 21.590 1.00 98.19 202 GLN A CA 1
ATOM 1581 C C . GLN A 1 202 ? -6.090 6.264 22.749 1.00 98.19 202 GLN A C 1
ATOM 1583 O O . GLN A 1 202 ? -5.632 6.065 23.870 1.00 98.19 202 GLN A O 1
ATOM 1588 N N . ALA A 1 203 ? -7.402 6.204 22.500 1.00 98.00 203 ALA A N 1
ATOM 1589 C CA . ALA A 1 203 ? -8.390 5.784 23.491 1.00 98.00 203 ALA A CA 1
ATOM 1590 C C . ALA A 1 203 ? -8.519 4.252 23.620 1.00 98.00 203 ALA A C 1
ATOM 1592 O O . ALA A 1 203 ? -9.075 3.780 24.610 1.00 98.00 203 ALA A O 1
ATOM 1593 N N . MET A 1 204 ? -8.023 3.479 22.646 1.00 98.38 204 MET A N 1
ATOM 1594 C CA . MET A 1 204 ? -8.011 2.014 22.704 1.00 98.38 204 MET A CA 1
ATOM 1595 C C . MET A 1 204 ? -6.960 1.508 23.698 1.00 98.38 204 MET A C 1
ATOM 1597 O O . MET A 1 204 ? -5.929 2.152 23.905 1.00 98.38 204 MET A O 1
ATOM 1601 N N . ALA A 1 205 ? -7.176 0.318 24.264 1.00 98.31 205 ALA A N 1
ATOM 1602 C CA . ALA A 1 205 ? -6.164 -0.337 25.084 1.00 98.31 205 ALA A CA 1
ATOM 1603 C C . ALA A 1 205 ? -4.896 -0.627 24.259 1.00 98.31 205 ALA A C 1
ATOM 1605 O O . ALA A 1 205 ? -4.970 -0.955 23.074 1.00 98.31 205 ALA A O 1
ATOM 1606 N N . ASN A 1 206 ? -3.719 -0.557 24.889 1.00 98.31 206 ASN A N 1
ATOM 1607 C CA . ASN A 1 206 ? -2.449 -0.802 24.196 1.00 98.31 206 ASN A CA 1
ATOM 1608 C C . ASN A 1 206 ? -2.410 -2.187 23.532 1.00 98.31 206 ASN A C 1
ATOM 1610 O O . ASN A 1 206 ? -1.896 -2.318 22.425 1.00 98.31 206 ASN A O 1
ATOM 1614 N N . GLU A 1 207 ? -2.968 -3.212 24.176 1.00 98.06 207 GLU A N 1
ATOM 1615 C CA . GLU A 1 207 ? -3.067 -4.564 23.611 1.00 98.06 207 GLU A CA 1
ATOM 1616 C C . GLU A 1 207 ? -3.929 -4.615 22.340 1.00 98.06 207 GLU A C 1
ATOM 1618 O O . GLU A 1 207 ? -3.550 -5.272 21.371 1.00 98.06 207 GLU A O 1
ATOM 1623 N N . ASP A 1 208 ? -5.015 -3.842 22.295 1.00 98.19 208 ASP A N 1
ATOM 1624 C CA . ASP A 1 208 ? -5.892 -3.737 21.129 1.00 98.19 208 ASP A CA 1
ATOM 1625 C C . ASP A 1 208 ? -5.186 -3.006 19.986 1.00 98.19 208 ASP A C 1
ATOM 1627 O O . ASP A 1 208 ? -5.196 -3.473 18.847 1.00 98.19 208 ASP A O 1
ATOM 1631 N N . GLN A 1 209 ? -4.484 -1.910 20.288 1.00 98.44 209 GLN A N 1
ATOM 1632 C CA . GLN A 1 209 ? -3.649 -1.211 19.307 1.00 98.44 209 GLN A CA 1
ATOM 1633 C C . GLN A 1 209 ? -2.583 -2.140 18.705 1.00 98.44 209 GLN A C 1
ATOM 1635 O O . GLN A 1 209 ? -2.354 -2.118 17.492 1.00 98.44 209 GLN A O 1
ATOM 1640 N N . HIS A 1 210 ? -1.937 -2.970 19.532 1.00 97.94 210 HIS A N 1
ATOM 1641 C CA . HIS A 1 210 ? -0.933 -3.935 19.076 1.00 97.94 210 HIS A CA 1
ATOM 1642 C C . HIS A 1 210 ? -1.556 -5.048 18.232 1.00 97.94 210 HIS A C 1
ATOM 1644 O O . HIS A 1 210 ? -0.989 -5.413 17.204 1.00 97.94 210 HIS A O 1
ATOM 1650 N N . SER A 1 211 ? -2.715 -5.573 18.635 1.00 97.56 211 SER A N 1
ATOM 1651 C CA . SER A 1 211 ? -3.430 -6.606 17.884 1.00 97.56 211 SER A CA 1
ATOM 1652 C C . SER A 1 211 ? -3.838 -6.105 16.496 1.00 97.56 211 SER A C 1
ATOM 1654 O O . SER A 1 211 ? -3.548 -6.763 15.498 1.00 97.56 211 SER A O 1
ATOM 1656 N N . ILE A 1 212 ? -4.398 -4.896 16.414 1.00 98.00 212 ILE A N 1
ATOM 1657 C CA . ILE A 1 212 ? -4.778 -4.276 15.141 1.00 98.00 212 ILE A CA 1
ATOM 1658 C C . ILE A 1 212 ? -3.552 -3.940 14.292 1.00 98.00 212 ILE A C 1
ATOM 1660 O O . ILE A 1 212 ? -3.562 -4.200 13.097 1.00 98.00 212 ILE A O 1
ATOM 1664 N N . THR A 1 213 ? -2.480 -3.412 14.889 1.00 96.62 213 THR A N 1
ATOM 1665 C CA . THR A 1 213 ? -1.241 -3.094 14.154 1.00 96.62 213 THR A CA 1
ATOM 1666 C C . THR A 1 213 ? -0.529 -4.342 13.640 1.00 96.62 213 THR A C 1
ATOM 1668 O O . THR A 1 213 ? 0.148 -4.268 12.629 1.00 96.62 213 THR A O 1
ATOM 1671 N N . ARG A 1 214 ? -0.651 -5.485 14.322 1.00 95.56 214 ARG A N 1
ATOM 1672 C CA . ARG A 1 214 ? -0.118 -6.761 13.828 1.00 95.56 214 ARG A CA 1
ATOM 1673 C C . ARG A 1 214 ? -0.940 -7.295 12.657 1.00 95.56 214 ARG A C 1
ATOM 1675 O O . ARG A 1 214 ? -0.376 -7.932 11.775 1.00 95.56 214 ARG A O 1
ATOM 1682 N N . ALA A 1 215 ? -2.259 -7.111 12.703 1.00 96.38 215 ALA A N 1
ATOM 1683 C CA . ALA A 1 215 ? -3.150 -7.601 11.664 1.00 96.38 215 ALA A CA 1
ATOM 1684 C C . ALA A 1 215 ? -3.102 -6.740 10.386 1.00 96.38 215 ALA A C 1
ATOM 1686 O O . ALA A 1 215 ? -3.309 -7.270 9.294 1.00 96.38 215 ALA A O 1
ATOM 1687 N N . PHE A 1 216 ? -2.872 -5.433 10.545 1.00 95.44 216 PHE A N 1
ATOM 1688 C CA . PHE A 1 216 ? -2.758 -4.444 9.472 1.00 95.44 216 PHE A CA 1
ATOM 1689 C C . PHE A 1 216 ? -1.379 -4.480 8.815 1.00 95.44 216 PHE A C 1
ATOM 1691 O O . PHE A 1 216 ? -1.344 -4.599 7.571 1.00 95.44 216 PHE A O 1
#

Radius of gyration: 27.56 Å; chains: 1; bounding box: 48×56×90 Å

Sequence (216 aa):
MSNSDRLIALIATGILLSAGYFLLNDPSEQPWTRDEKKTLESLWIGNLSQPPIDSSNAVAANVNAAKLGHKLFFDPRLSVNGQVSCSTCHQPSRQFSDGMARGFAIGEAQRNTPSIVGSAYSPWFYWDGRKDSLWAQALAPLEHKLEHGGNRMAYIRFISGDEVYRPMYQELFGDLPDVSDPVRFPVNAAPGDNPEWNKAWQAMANEDQHSITRAF

Secondary structure (DSSP, 8-state):
--HHHHHHHHHHHHHHHHHHHHHH--TT-----HHHHHHHHHTSGGG--SPPP-TT-TTTT-HHHHHHHHHHHT-GGGSTTS---HHHHSBGGGTTB---SS-BSSSB-SSPPPP-TTGGG-SSBSTT--BSSHHHHHHHHHH-TTTT---HHHHHHHHHH-TTHHHHHHHHH-PPP----TTTS-SS--SSS-HHHHHHHHHS-HHHHHHHHHH-

pLDDT: mean 92.45, std 8.77, range [57.53, 98.62]